Protein AF-A0A962JMN7-F1 (afdb_monomer_lite)

Structure (mmCIF, N/CA/C/O backbone):
data_AF-A0A962JMN7-F1
#
_entry.id   AF-A0A962JMN7-F1
#
loop_
_atom_site.group_PDB
_atom_site.id
_atom_site.type_symbol
_atom_site.label_atom_id
_atom_site.label_alt_id
_atom_site.label_comp_id
_atom_site.label_asym_id
_atom_site.label_entity_id
_atom_site.label_seq_id
_atom_site.pdbx_PDB_ins_code
_atom_site.Cartn_x
_atom_site.Cartn_y
_atom_site.Cartn_z
_atom_site.occupancy
_atom_site.B_iso_or_equiv
_atom_site.auth_seq_id
_atom_site.auth_comp_id
_atom_site.auth_asym_id
_atom_site.auth_atom_id
_atom_site.pdbx_PDB_model_num
ATOM 1 N N . GLY A 1 1 ? -12.926 15.988 12.753 1.00 40.34 1 GLY A N 1
ATOM 2 C CA . GLY A 1 1 ? -12.924 15.622 14.185 1.00 40.34 1 GLY A CA 1
ATOM 3 C C . GLY A 1 1 ? -13.775 14.384 14.405 1.00 40.34 1 GLY A C 1
ATOM 4 O O . GLY A 1 1 ? -14.621 14.102 13.567 1.00 40.34 1 GLY A O 1
ATOM 5 N N . ALA A 1 2 ? -13.539 13.643 15.489 1.00 60.97 2 ALA A N 1
ATOM 6 C CA . ALA A 1 2 ? -14.451 12.608 15.986 1.00 60.97 2 ALA A CA 1
ATOM 7 C C . ALA A 1 2 ? -15.182 13.174 17.213 1.00 60.97 2 ALA A C 1
ATOM 9 O O . ALA A 1 2 ? -14.532 13.765 18.074 1.00 60.97 2 ALA A O 1
ATOM 10 N N . VAL A 1 3 ? -16.507 13.033 17.269 1.00 61.12 3 VAL A N 1
ATOM 11 C CA . VAL A 1 3 ? -17.354 13.565 18.348 1.00 61.12 3 VAL A CA 1
ATOM 12 C C . VAL A 1 3 ? -17.889 12.393 19.159 1.00 61.12 3 VAL A C 1
ATOM 14 O O . VAL A 1 3 ? -18.363 11.415 18.585 1.00 61.12 3 VAL A O 1
ATOM 17 N N . LYS A 1 4 ? -17.801 12.477 20.489 1.00 66.62 4 LYS A N 1
ATOM 18 C CA . LYS A 1 4 ? -18.489 11.537 21.375 1.00 66.62 4 LYS A CA 1
ATOM 19 C C . LYS A 1 4 ? -19.945 11.977 21.482 1.00 66.62 4 LYS A C 1
ATOM 21 O O . LYS A 1 4 ? -20.206 13.086 21.937 1.00 66.62 4 LYS A O 1
ATOM 26 N N . VAL A 1 5 ? -20.869 11.115 21.079 1.00 65.38 5 VAL A N 1
ATOM 27 C CA . VAL A 1 5 ? -22.305 11.367 21.217 1.00 65.38 5 VAL A CA 1
ATOM 28 C C . VAL A 1 5 ? -22.778 10.736 22.523 1.00 65.38 5 VAL A C 1
ATOM 30 O O . VAL A 1 5 ? -22.617 9.536 22.723 1.00 65.38 5 VAL A O 1
ATOM 33 N N . SER A 1 6 ? -23.287 11.553 23.444 1.00 66.44 6 SER A N 1
ATOM 34 C CA . SER A 1 6 ? -23.722 11.117 24.780 1.00 66.44 6 SER A CA 1
ATOM 35 C C . SER A 1 6 ? -25.193 10.704 24.845 1.00 66.44 6 SER A C 1
ATOM 37 O O . SER A 1 6 ? -25.571 9.995 25.773 1.00 66.44 6 SER A O 1
ATOM 39 N N . SER A 1 7 ? -26.015 11.120 23.879 1.00 62.09 7 SER A N 1
ATOM 40 C CA . SER A 1 7 ? -27.429 10.753 23.788 1.00 62.09 7 SER A CA 1
ATOM 41 C C . SER A 1 7 ? -27.927 10.823 22.340 1.00 62.09 7 SER A C 1
ATOM 43 O O . SER A 1 7 ? -27.658 11.782 21.622 1.00 62.09 7 SER A O 1
ATOM 45 N N . LEU A 1 8 ? -28.650 9.784 21.921 1.00 65.75 8 LEU A N 1
ATOM 46 C CA . LEU A 1 8 ? -29.419 9.675 20.678 1.00 65.75 8 LEU A CA 1
ATOM 47 C C . LEU A 1 8 ? -30.685 8.877 21.000 1.00 65.75 8 LEU A C 1
ATOM 49 O O . LEU A 1 8 ? -30.630 7.946 21.805 1.00 65.75 8 LEU A O 1
ATOM 53 N N . GLU A 1 9 ? -31.801 9.206 20.347 1.00 67.38 9 GLU A N 1
ATOM 54 C CA . GLU A 1 9 ? -33.058 8.446 20.468 1.00 67.38 9 GLU A CA 1
ATOM 55 C C . GLU A 1 9 ? -32.869 6.979 20.055 1.00 67.38 9 GLU A C 1
ATOM 57 O O . GLU A 1 9 ? -33.427 6.070 20.666 1.00 67.38 9 GLU A O 1
ATOM 62 N N . ASN A 1 10 ? -31.996 6.729 19.073 1.00 68.25 10 ASN A N 1
ATOM 63 C CA . ASN A 1 10 ? -31.587 5.386 18.690 1.00 68.25 10 ASN A CA 1
ATOM 64 C C . ASN A 1 10 ? -30.288 4.981 19.406 1.00 68.25 10 ASN A C 1
ATOM 66 O O . ASN A 1 10 ? -29.182 5.275 18.945 1.00 68.25 10 ASN A O 1
ATOM 70 N N . GLN A 1 11 ? -30.424 4.258 20.522 1.00 65.38 11 GLN A N 1
ATOM 71 C CA . GLN A 1 11 ? -29.289 3.778 21.319 1.00 65.38 11 GLN A CA 1
ATOM 72 C C . GLN A 1 11 ? -28.325 2.862 20.545 1.00 65.38 11 GLN A C 1
ATOM 74 O O . GLN A 1 11 ? -27.159 2.756 20.929 1.00 65.38 11 GLN A O 1
ATOM 79 N N . ALA A 1 12 ? -28.764 2.229 19.450 1.00 62.25 12 ALA A N 1
ATOM 80 C CA . ALA A 1 12 ? -27.892 1.399 18.619 1.00 62.25 12 ALA A CA 1
ATOM 81 C C . ALA A 1 12 ? -26.797 2.223 17.917 1.00 62.25 12 ALA A C 1
ATOM 83 O O . ALA A 1 12 ? -25.701 1.718 17.708 1.00 62.25 12 ALA A O 1
ATOM 84 N N . LEU A 1 13 ? -27.047 3.507 17.632 1.00 64.69 13 LEU A N 1
ATOM 85 C CA . LEU A 1 13 ? -26.068 4.413 17.011 1.00 64.69 13 LEU A CA 1
ATOM 86 C C . LEU A 1 13 ? -25.010 4.942 17.995 1.00 64.69 13 LEU A C 1
ATOM 88 O O . LEU A 1 13 ? -24.048 5.584 17.580 1.00 64.69 13 LEU A O 1
ATOM 92 N N . ILE A 1 14 ? -25.188 4.6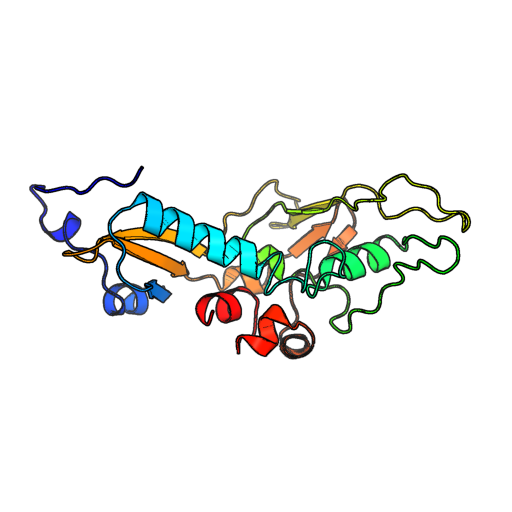92 19.296 1.00 69.50 14 ILE A N 1
ATOM 93 C CA . ILE A 1 14 ? -24.261 5.113 20.359 1.00 69.50 14 ILE A CA 1
ATOM 94 C C . ILE A 1 14 ? -23.277 3.985 20.700 1.00 69.50 14 ILE A C 1
ATOM 96 O O . ILE A 1 14 ? -22.215 4.231 21.277 1.00 69.50 14 ILE A O 1
ATOM 100 N N . ARG A 1 15 ? -23.612 2.735 20.353 1.00 78.50 15 ARG A N 1
ATOM 101 C CA . ARG A 1 15 ? -22.764 1.580 20.645 1.00 78.50 15 ARG A CA 1
ATOM 102 C C . ARG A 1 15 ? -21.667 1.459 19.589 1.00 78.50 15 ARG A C 1
ATOM 104 O O . ARG A 1 15 ? -21.964 1.502 18.395 1.00 78.50 15 ARG A O 1
ATOM 111 N N . PRO A 1 16 ? -20.400 1.330 20.002 1.00 85.50 16 PRO A N 1
ATOM 112 C CA . PRO A 1 16 ? -19.320 1.160 19.051 1.00 85.50 16 PRO A CA 1
ATOM 113 C C . PRO A 1 16 ? -19.389 -0.228 18.403 1.00 85.50 16 PRO A C 1
ATOM 115 O O . PRO A 1 16 ? -19.731 -1.207 19.064 1.00 85.50 16 PRO A O 1
ATOM 118 N N . ILE A 1 17 ? -19.052 -0.293 17.112 1.00 88.06 17 ILE A N 1
ATOM 119 C CA . ILE A 1 17 ? -19.046 -1.540 16.335 1.00 88.06 17 ILE A CA 1
ATOM 120 C C . ILE A 1 17 ? -18.006 -2.494 16.917 1.00 88.06 17 ILE A C 1
ATOM 122 O O . ILE A 1 17 ? -16.816 -2.179 16.955 1.00 88.06 17 ILE A O 1
ATOM 126 N N . THR A 1 18 ? -18.450 -3.674 17.325 1.00 91.00 18 THR A N 1
ATOM 127 C CA . THR A 1 18 ? -17.582 -4.735 17.835 1.00 91.00 18 THR A CA 1
ATOM 128 C C . THR A 1 18 ? -16.810 -5.430 16.712 1.00 91.00 18 THR A C 1
ATOM 130 O O . THR A 1 18 ? -17.183 -5.392 15.537 1.00 91.00 18 THR A O 1
ATOM 133 N N . ILE A 1 19 ? -15.722 -6.114 17.079 1.00 92.12 19 ILE A N 1
ATOM 134 C CA . ILE A 1 19 ? -14.941 -6.932 16.139 1.00 92.12 19 ILE A CA 1
ATOM 135 C C . ILE A 1 19 ? -15.822 -8.031 15.524 1.00 92.12 19 ILE A C 1
ATOM 137 O O . ILE A 1 19 ? -15.766 -8.250 14.317 1.00 92.12 19 ILE A O 1
ATOM 141 N N . ASP A 1 20 ? -16.691 -8.660 16.318 1.00 94.38 20 ASP A N 1
ATOM 142 C CA . ASP A 1 20 ? -17.592 -9.714 15.840 1.00 94.38 20 ASP A CA 1
ATOM 143 C C . ASP A 1 20 ? -18.640 -9.187 14.856 1.00 94.38 20 ASP A C 1
ATOM 145 O O . ASP A 1 20 ? -18.928 -9.840 13.855 1.00 94.38 20 ASP A O 1
ATOM 149 N N . GLU A 1 21 ? -19.203 -8.000 15.099 1.00 93.94 21 GLU A N 1
ATOM 150 C CA . GLU A 1 21 ? -20.124 -7.353 14.155 1.00 93.94 21 GLU A CA 1
ATOM 151 C C . GLU A 1 21 ? -19.434 -7.012 12.833 1.00 93.94 21 GLU A C 1
ATOM 153 O O . GLU A 1 21 ? -20.004 -7.267 11.773 1.00 93.94 21 GLU A O 1
ATOM 158 N N . ALA A 1 22 ? -18.202 -6.495 12.881 1.00 94.94 22 ALA A N 1
ATOM 159 C CA . ALA A 1 22 ? -17.413 -6.239 11.678 1.00 94.94 22 ALA A CA 1
ATOM 160 C C . ALA A 1 22 ? -17.146 -7.541 10.900 1.00 94.94 22 ALA A C 1
ATOM 162 O O . ALA A 1 22 ? -17.410 -7.602 9.697 1.00 94.94 22 ALA A O 1
ATOM 163 N N . ASN A 1 23 ? -16.714 -8.598 11.593 1.00 95.88 23 ASN A N 1
ATOM 164 C CA . ASN A 1 23 ? -16.428 -9.897 10.986 1.00 95.88 23 ASN A CA 1
ATOM 165 C C . ASN A 1 23 ? -17.675 -10.522 10.338 1.00 95.88 23 ASN A C 1
ATOM 167 O O . ASN A 1 23 ? -17.582 -11.075 9.243 1.00 95.88 23 ASN A O 1
ATOM 171 N N . LYS A 1 24 ? -18.858 -10.388 10.959 1.00 96.44 24 LYS A N 1
ATOM 172 C CA . LYS A 1 24 ? -20.133 -10.898 10.415 1.00 96.44 24 LYS A CA 1
ATOM 173 C C . LYS A 1 24 ? -20.491 -10.314 9.047 1.00 96.44 24 LYS A C 1
ATOM 175 O O . LYS A 1 24 ? -21.166 -10.984 8.272 1.00 96.44 24 LYS A O 1
ATOM 180 N N . VAL A 1 25 ? -20.045 -9.095 8.744 1.00 95.75 25 VAL A N 1
ATOM 181 C CA . VAL A 1 25 ? -20.273 -8.437 7.444 1.00 95.75 25 VAL A CA 1
ATOM 182 C C . VAL A 1 25 ? -19.054 -8.512 6.515 1.00 95.75 25 VAL A C 1
ATOM 184 O O . VAL A 1 25 ? -19.010 -7.832 5.492 1.00 95.75 25 VAL A O 1
ATOM 187 N N . GLY A 1 26 ? -18.058 -9.336 6.858 1.00 95.62 26 GLY A N 1
ATOM 188 C CA . GLY A 1 26 ? -16.841 -9.531 6.068 1.00 95.62 26 GLY A CA 1
ATOM 189 C C . GLY A 1 26 ? -15.815 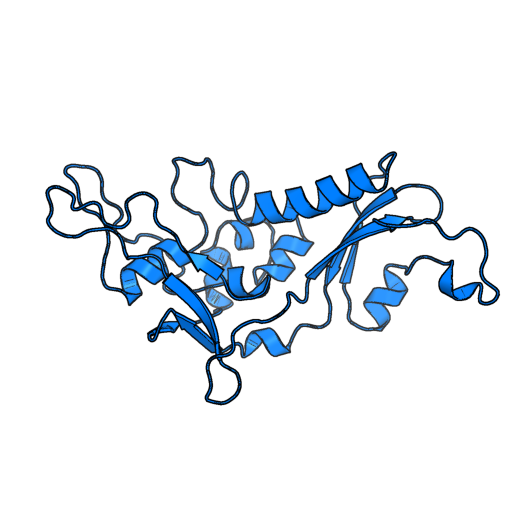-8.401 6.185 1.00 95.62 26 GLY A C 1
ATOM 190 O O . GLY A 1 26 ? -14.864 -8.363 5.405 1.00 95.62 26 GLY A O 1
ATOM 191 N N . CYS A 1 27 ? -15.993 -7.476 7.129 1.00 97.25 27 CYS A N 1
ATOM 192 C CA . CYS A 1 27 ? -14.979 -6.486 7.474 1.00 97.25 27 CYS A CA 1
ATOM 193 C C . CYS A 1 27 ? -13.999 -7.065 8.502 1.00 97.25 27 CYS A C 1
ATOM 195 O O . CYS A 1 27 ? -14.354 -7.939 9.284 1.00 97.25 27 CYS A O 1
ATOM 197 N N . GLN A 1 28 ? -12.795 -6.503 8.580 1.00 97.56 28 GLN A N 1
ATOM 198 C CA . GLN A 1 28 ? -11.843 -6.800 9.652 1.00 97.56 28 GLN A CA 1
ATOM 199 C C . GLN A 1 28 ? -11.568 -5.525 10.449 1.00 97.56 28 GLN A C 1
ATOM 201 O O . GLN A 1 28 ? -11.060 -4.545 9.902 1.00 97.56 28 GLN A O 1
ATOM 206 N N . LEU A 1 29 ? -11.898 -5.531 11.742 1.00 96.88 29 LEU A N 1
ATOM 207 C CA . LEU A 1 29 ? -11.627 -4.422 12.658 1.00 96.88 29 LEU A CA 1
ATOM 208 C C . LEU A 1 29 ? -10.464 -4.775 13.586 1.00 96.88 29 LEU A C 1
ATOM 210 O O . LEU A 1 29 ? -10.517 -5.765 14.311 1.00 96.88 29 LEU A O 1
ATOM 214 N N . ILE A 1 30 ? -9.443 -3.922 13.613 1.00 96.12 30 ILE A N 1
ATOM 215 C CA . ILE A 1 30 ? -8.332 -4.007 14.561 1.00 96.12 30 ILE A CA 1
ATOM 216 C C . ILE A 1 30 ? -8.257 -2.710 15.348 1.00 96.12 30 ILE A C 1
ATOM 218 O O . ILE A 1 30 ? -8.384 -1.618 14.793 1.00 96.12 30 ILE A O 1
ATOM 222 N N . THR A 1 31 ? -8.020 -2.834 16.653 1.00 95.38 31 THR A N 1
ATOM 223 C CA . THR A 1 31 ? -7.809 -1.698 17.551 1.00 95.38 31 THR A CA 1
ATOM 224 C C . THR A 1 31 ? -6.484 -1.846 18.288 1.00 95.38 31 THR A C 1
ATOM 226 O O . THR A 1 31 ? -6.001 -2.955 18.516 1.00 95.38 31 THR A O 1
ATOM 229 N N . ARG A 1 32 ? -5.867 -0.718 18.639 1.00 94.44 32 ARG A N 1
ATOM 230 C CA . ARG A 1 32 ? -4.628 -0.684 19.423 1.00 94.44 32 ARG A CA 1
ATOM 231 C C . ARG A 1 32 ? -4.911 -0.428 20.903 1.00 94.44 32 ARG A C 1
ATOM 233 O O . ARG A 1 32 ? -6.046 -0.512 21.387 1.00 94.44 32 ARG A O 1
ATOM 240 N N . GLN A 1 33 ? -3.829 -0.166 21.626 1.00 92.81 33 GLN A N 1
ATOM 241 C CA . GLN A 1 33 ? -3.869 0.190 23.031 1.00 92.81 33 GLN A CA 1
ATOM 242 C C . GLN A 1 33 ? -4.681 1.468 23.250 1.00 92.81 33 GLN A C 1
ATOM 244 O O . GLN A 1 33 ? -4.872 2.286 22.347 1.00 92.81 33 GLN A O 1
ATOM 249 N N . GLN A 1 34 ? -5.204 1.592 24.464 1.00 94.19 34 GLN A N 1
ATOM 250 C CA . GLN A 1 34 ? -5.995 2.744 24.864 1.00 94.19 34 GLN A CA 1
ATOM 251 C C . GLN A 1 34 ? -5.113 3.991 24.945 1.00 94.19 34 GLN A C 1
ATOM 253 O O . GLN A 1 34 ? -3.996 3.948 25.455 1.00 94.19 34 GLN A O 1
ATOM 258 N N . VAL A 1 35 ? -5.652 5.113 24.483 1.00 93.75 35 VAL A N 1
ATOM 259 C CA . VAL A 1 35 ? -5.036 6.437 24.549 1.00 93.75 35 VAL A CA 1
ATOM 260 C C . VAL A 1 35 ? -6.025 7.452 25.115 1.00 93.75 35 VAL A C 1
ATOM 262 O O . VAL A 1 35 ? -7.237 7.222 25.188 1.00 93.75 35 VAL A O 1
ATOM 265 N N . ASN A 1 36 ? -5.501 8.600 25.539 1.00 90.56 36 ASN A N 1
ATOM 266 C CA . ASN A 1 36 ? -6.269 9.567 26.319 1.00 90.56 36 ASN A CA 1
ATOM 267 C C . ASN A 1 36 ? -7.142 10.491 25.463 1.00 90.56 36 ASN A C 1
ATOM 269 O O . ASN A 1 36 ? -8.056 11.119 25.993 1.00 90.56 36 ASN A O 1
ATOM 273 N N . SER A 1 37 ? -6.904 10.577 24.151 1.00 93.88 37 SER A N 1
ATOM 274 C CA . SER A 1 37 ? -7.684 11.446 23.267 1.00 93.88 37 SER A CA 1
ATOM 275 C C . SER A 1 37 ? -7.910 10.854 21.878 1.00 93.88 37 SER A C 1
ATOM 277 O O . SER A 1 37 ? -7.116 10.059 21.368 1.00 93.88 37 SER A O 1
ATOM 279 N N . SER A 1 38 ? -8.985 11.302 21.225 1.00 94.12 38 SER A N 1
ATOM 280 C CA . SER A 1 38 ? -9.279 10.955 19.832 1.00 94.12 38 SER A CA 1
ATOM 281 C C . SER A 1 38 ? -8.182 11.432 18.878 1.00 94.12 38 SER A C 1
ATOM 283 O O . SER A 1 38 ? -7.889 10.757 17.897 1.00 94.12 38 SER A O 1
ATOM 285 N N . TYR A 1 39 ? -7.537 12.562 19.177 1.00 95.38 39 TYR A N 1
ATOM 286 C CA . TYR A 1 39 ? -6.424 13.081 18.385 1.00 95.38 39 TYR A CA 1
ATOM 287 C C . TYR A 1 39 ? -5.191 12.172 18.459 1.00 95.38 39 TYR A C 1
ATOM 289 O O . TYR A 1 39 ? -4.599 11.874 17.422 1.00 95.38 39 TYR A O 1
ATOM 297 N N . GLN A 1 40 ? -4.840 11.674 19.652 1.00 95.69 40 GLN A N 1
ATOM 298 C CA . GLN A 1 40 ? -3.754 10.699 19.817 1.00 95.69 40 GLN A CA 1
ATOM 299 C C . GLN A 1 40 ? -4.058 9.411 19.048 1.00 95.69 40 GLN A C 1
ATOM 301 O O . GLN A 1 40 ? -3.219 8.951 18.279 1.00 95.69 40 GLN A O 1
ATOM 306 N N . ALA A 1 41 ? -5.284 8.893 19.170 1.00 96.50 41 ALA A N 1
ATOM 307 C CA . ALA A 1 41 ? -5.726 7.710 18.433 1.00 96.50 41 ALA A CA 1
ATOM 308 C C . ALA A 1 41 ? -5.667 7.916 16.911 1.00 96.50 41 ALA A C 1
ATOM 310 O O . ALA A 1 41 ? -5.228 7.032 16.176 1.00 96.50 41 ALA A O 1
ATOM 311 N N . PHE A 1 42 ? -6.079 9.093 16.428 1.00 96.50 42 PHE A N 1
ATOM 312 C CA . PHE A 1 42 ? -6.007 9.416 15.005 1.00 96.50 42 PHE A CA 1
ATOM 313 C C . PHE A 1 42 ? -4.559 9.451 14.527 1.00 96.50 42 PHE A C 1
ATOM 315 O O . PHE A 1 42 ? -4.208 8.794 13.549 1.00 96.50 42 PHE A O 1
ATOM 322 N N . THR A 1 43 ? -3.720 10.184 15.255 1.00 96.69 43 THR A N 1
ATOM 323 C CA . THR A 1 43 ? -2.300 10.357 14.950 1.00 96.69 43 THR A CA 1
ATOM 324 C C . THR A 1 43 ? -1.595 9.010 14.904 1.00 96.69 43 THR A C 1
ATOM 326 O O . THR A 1 43 ? -0.890 8.722 13.943 1.00 96.69 43 THR A O 1
ATOM 329 N N . GLU A 1 44 ? -1.840 8.141 15.884 1.00 96.69 44 GLU A N 1
ATOM 330 C CA . GLU A 1 44 ? -1.289 6.789 15.892 1.00 96.69 44 GLU A CA 1
ATOM 331 C C . GLU A 1 44 ? -1.759 5.973 14.677 1.00 96.69 44 GLU A C 1
ATOM 333 O O . GLU A 1 44 ? -0.926 5.361 14.007 1.00 96.69 44 GLU A O 1
ATOM 338 N N . SER A 1 45 ? -3.056 6.005 14.338 1.00 96.25 45 SER A N 1
ATOM 339 C CA . SER A 1 45 ? -3.584 5.263 13.181 1.00 96.25 45 SER A CA 1
ATOM 340 C C . SER A 1 45 ? -2.927 5.695 11.861 1.00 96.25 45 SER A C 1
ATOM 342 O O . SER A 1 45 ? -2.479 4.852 11.083 1.00 96.25 45 SER A O 1
ATOM 344 N N . VAL A 1 46 ? -2.783 7.006 11.639 1.00 96.12 46 VAL A N 1
ATOM 345 C CA . VAL A 1 46 ? -2.157 7.569 10.434 1.00 96.12 46 VAL A CA 1
ATOM 346 C C . VAL A 1 46 ? -0.657 7.281 10.411 1.00 96.12 46 VAL A C 1
ATOM 348 O O . VAL A 1 46 ? -0.133 6.849 9.382 1.00 96.12 46 VAL A O 1
ATOM 351 N N . ASN A 1 47 ? 0.032 7.452 11.543 1.00 96.50 47 ASN A N 1
ATOM 352 C CA . ASN A 1 47 ? 1.467 7.193 11.656 1.00 96.50 47 ASN A CA 1
ATOM 353 C C . ASN A 1 47 ? 1.803 5.727 11.378 1.00 96.50 47 ASN A C 1
ATOM 355 O O . ASN A 1 47 ? 2.834 5.446 10.772 1.00 96.50 47 ASN A O 1
ATOM 359 N N . ARG A 1 48 ? 0.937 4.782 11.759 1.00 96.44 48 ARG A N 1
ATOM 360 C CA . ARG A 1 48 ? 1.127 3.364 11.427 1.00 96.44 48 ARG A CA 1
ATOM 361 C C . ARG A 1 48 ? 1.140 3.128 9.923 1.00 96.44 48 ARG A C 1
ATOM 363 O O . ARG A 1 48 ? 2.088 2.531 9.417 1.00 96.44 48 ARG A O 1
ATOM 370 N N . LEU A 1 49 ? 0.149 3.642 9.194 1.00 97.31 49 LEU A N 1
ATOM 371 C CA . LEU A 1 49 ? 0.121 3.507 7.734 1.00 97.31 49 LEU A CA 1
ATOM 372 C C . LEU A 1 49 ? 1.277 4.260 7.068 1.00 97.31 49 LEU A C 1
ATOM 374 O O . LEU A 1 49 ? 1.852 3.772 6.094 1.00 97.31 49 LEU A O 1
ATOM 378 N N . GLN A 1 50 ? 1.656 5.422 7.606 1.00 96.00 50 GLN A N 1
ATOM 379 C CA . GLN A 1 50 ? 2.824 6.160 7.138 1.00 96.00 50 GLN A CA 1
ATOM 380 C C . GLN A 1 50 ? 4.096 5.317 7.278 1.00 96.00 50 GLN A C 1
ATOM 382 O O . GLN A 1 50 ? 4.798 5.144 6.286 1.00 96.00 50 GLN A O 1
ATOM 387 N N . LYS A 1 51 ? 4.368 4.751 8.460 1.00 96.19 51 LYS A N 1
ATOM 388 C CA . LYS A 1 51 ? 5.538 3.894 8.713 1.00 96.19 51 LYS A CA 1
ATOM 389 C C . LYS A 1 51 ? 5.551 2.657 7.822 1.00 96.19 51 LYS A C 1
ATOM 391 O O . LYS A 1 51 ? 6.560 2.335 7.196 1.00 96.19 51 LYS A O 1
ATOM 396 N N . PHE A 1 52 ? 4.393 2.013 7.687 1.00 97.62 52 PHE A N 1
ATOM 397 C CA . PHE A 1 52 ? 4.216 0.857 6.814 1.00 97.62 52 PHE A CA 1
ATOM 398 C C . PHE A 1 52 ? 4.603 1.163 5.355 1.00 97.62 52 PHE A C 1
ATOM 400 O O . PHE A 1 52 ? 5.339 0.415 4.711 1.00 97.62 52 PHE A O 1
ATOM 407 N N . ARG A 1 53 ? 4.164 2.315 4.832 1.00 95.44 53 ARG A N 1
ATOM 408 C CA . ARG A 1 53 ? 4.429 2.735 3.444 1.00 95.44 53 ARG A CA 1
ATOM 409 C C . ARG A 1 53 ? 5.787 3.413 3.244 1.00 95.44 53 ARG A C 1
ATOM 411 O O . ARG A 1 53 ? 6.260 3.451 2.111 1.00 95.44 53 ARG A O 1
ATOM 418 N N . GLN A 1 54 ? 6.372 3.985 4.293 1.00 91.94 54 GLN A N 1
ATOM 419 C CA . GLN A 1 54 ? 7.556 4.849 4.242 1.00 91.94 54 GLN A CA 1
ATOM 420 C C . GLN A 1 54 ? 8.640 4.337 5.196 1.00 91.94 54 GLN A C 1
ATOM 422 O O . GLN A 1 54 ? 9.085 3.215 5.022 1.00 91.94 54 GLN A O 1
ATOM 427 N N . VAL A 1 55 ? 9.137 5.149 6.131 1.00 93.25 55 VAL A N 1
ATOM 428 C CA . VAL A 1 55 ? 10.278 4.815 7.006 1.00 93.25 55 VAL A CA 1
ATOM 429 C C . VAL A 1 55 ? 9.868 3.849 8.118 1.00 93.25 55 VAL A C 1
ATOM 431 O O . VAL A 1 55 ? 8.705 3.800 8.490 1.00 93.25 55 VAL A O 1
ATOM 434 N N . ASP A 1 56 ? 10.832 3.086 8.625 1.00 91.88 56 ASP A N 1
ATOM 435 C CA . ASP A 1 56 ? 10.724 1.962 9.565 1.00 91.88 56 ASP A CA 1
ATOM 436 C C . ASP A 1 56 ? 10.417 0.646 8.844 1.00 91.88 56 ASP A C 1
ATOM 438 O O . ASP A 1 56 ? 11.250 -0.266 8.831 1.00 91.88 56 ASP A O 1
ATOM 442 N N . ILE A 1 57 ? 9.256 0.552 8.189 1.00 95.50 57 ILE A N 1
ATOM 443 C CA . ILE A 1 57 ? 8.802 -0.693 7.549 1.00 95.50 57 ILE A CA 1
ATOM 444 C C . ILE A 1 57 ? 9.002 -0.656 6.040 1.00 95.50 57 ILE A C 1
ATOM 446 O O . ILE A 1 57 ? 9.653 -1.547 5.497 1.00 95.50 57 ILE A O 1
ATOM 450 N N . GLY A 1 58 ? 8.510 0.379 5.358 1.00 93.94 58 GLY A N 1
ATOM 451 C CA . GLY A 1 58 ? 8.636 0.518 3.902 1.00 93.94 58 GLY A CA 1
ATOM 452 C C . GLY A 1 58 ? 10.055 0.838 3.419 1.00 93.94 58 GLY A C 1
ATOM 453 O O . GLY A 1 58 ? 10.369 0.625 2.250 1.00 93.94 58 GLY A O 1
ATOM 454 N N . ARG A 1 59 ? 10.931 1.329 4.302 1.00 93.88 59 ARG A N 1
ATOM 455 C CA . ARG A 1 59 ? 12.359 1.583 4.072 1.00 93.88 59 ARG A CA 1
ATOM 456 C C . ARG A 1 59 ? 13.098 1.741 5.409 1.00 93.88 59 ARG A C 1
ATOM 458 O O . ARG A 1 59 ? 12.515 2.284 6.343 1.00 93.88 59 ARG A O 1
ATOM 465 N N . PRO A 1 60 ? 14.384 1.357 5.503 1.00 91.62 60 PRO A N 1
ATOM 466 C CA . PRO A 1 60 ? 15.163 1.516 6.737 1.00 91.62 60 PRO A CA 1
ATOM 467 C C . PRO A 1 60 ? 15.316 2.974 7.197 1.00 91.62 60 PRO A C 1
ATOM 469 O O . PRO A 1 60 ? 15.193 3.273 8.374 1.00 91.62 60 PRO A O 1
ATOM 472 N N . ASN A 1 61 ? 15.592 3.891 6.267 1.00 91.75 61 ASN A N 1
ATOM 473 C CA . ASN A 1 61 ? 15.714 5.330 6.513 1.00 91.75 61 ASN A CA 1
ATOM 474 C C . ASN A 1 61 ? 15.478 6.111 5.206 1.00 91.75 61 ASN A C 1
ATOM 476 O O . ASN A 1 61 ? 15.371 5.520 4.127 1.00 91.75 61 ASN A O 1
ATOM 480 N N . HIS A 1 62 ? 15.412 7.443 5.286 1.00 85.56 62 HIS A N 1
ATOM 481 C CA . HIS A 1 62 ? 15.142 8.318 4.135 1.00 85.56 62 HIS A CA 1
ATOM 482 C C . HIS A 1 62 ? 16.199 8.253 3.020 1.00 85.56 62 HIS A C 1
ATOM 484 O O . HIS A 1 62 ? 15.873 8.538 1.864 1.00 85.56 62 HIS A O 1
ATOM 490 N N . SER A 1 63 ? 17.427 7.850 3.344 1.00 85.19 63 SER A N 1
ATOM 491 C CA . SER A 1 63 ? 18.540 7.728 2.393 1.00 85.19 63 SER A CA 1
ATOM 492 C C . SER A 1 63 ? 18.643 6.333 1.769 1.00 85.19 63 SER A C 1
ATOM 494 O O . SER A 1 63 ? 19.330 6.151 0.771 1.00 85.19 63 SER A O 1
ATOM 496 N N . SER A 1 64 ? 17.947 5.343 2.330 1.00 88.62 64 SER A N 1
ATOM 497 C CA . SER A 1 64 ? 17.988 3.952 1.876 1.00 88.62 64 SER A CA 1
ATOM 498 C C . SER A 1 64 ? 16.987 3.682 0.762 1.00 88.62 64 SER A C 1
ATOM 500 O O . SER A 1 64 ? 15.942 4.332 0.675 1.00 88.62 64 SER A O 1
ATOM 502 N N . ARG A 1 65 ? 17.255 2.663 -0.062 1.00 90.31 65 ARG A N 1
ATOM 503 C CA . ARG A 1 65 ? 16.292 2.181 -1.061 1.00 90.31 65 ARG A CA 1
ATOM 504 C C . ARG A 1 65 ? 14.970 1.766 -0.401 1.00 90.31 65 ARG A C 1
ATOM 506 O O . ARG A 1 65 ? 14.934 1.327 0.749 1.00 90.31 65 ARG A O 1
ATOM 513 N N . SER A 1 66 ? 13.882 1.938 -1.148 1.00 94.88 66 SER A N 1
ATOM 514 C CA . SER A 1 66 ? 12.569 1.422 -0.761 1.00 94.88 66 SER A CA 1
ATOM 515 C C . SER A 1 66 ? 12.623 -0.101 -0.655 1.00 94.88 66 SER A C 1
ATOM 517 O O . SER A 1 66 ? 13.240 -0.753 -1.495 1.00 94.88 66 SER A O 1
ATOM 519 N N . ARG A 1 67 ? 11.952 -0.660 0.352 1.00 97.25 67 ARG A N 1
ATOM 520 C CA . ARG A 1 67 ? 11.640 -2.094 0.435 1.00 97.25 67 ARG A CA 1
ATOM 521 C C . ARG A 1 67 ? 10.369 -2.448 -0.340 1.00 97.25 67 ARG A C 1
ATOM 523 O O . ARG A 1 67 ? 9.970 -3.603 -0.368 1.00 97.25 67 ARG A O 1
ATOM 530 N N . TRP A 1 68 ? 9.703 -1.457 -0.922 1.00 97.88 68 TRP A N 1
ATOM 531 C CA . TRP A 1 68 ? 8.626 -1.683 -1.870 1.00 97.88 68 TRP A CA 1
ATOM 532 C C . TRP A 1 68 ? 9.161 -1.745 -3.308 1.00 97.88 68 TRP A C 1
ATOM 534 O O . TRP A 1 68 ? 10.079 -0.980 -3.626 1.00 97.88 68 TRP A O 1
ATOM 544 N N . PRO A 1 69 ? 8.573 -2.578 -4.187 1.00 98.06 69 PRO A N 1
ATOM 545 C CA . PRO A 1 69 ? 9.068 -2.774 -5.547 1.00 98.06 69 PRO A CA 1
ATOM 546 C C . PRO A 1 69 ? 8.835 -1.588 -6.483 1.00 98.06 69 PRO A C 1
ATOM 548 O O . PRO A 1 69 ? 9.528 -1.503 -7.494 1.00 98.06 69 PRO A O 1
ATOM 551 N N . GLU A 1 70 ? 7.906 -0.667 -6.190 1.00 98.00 70 GLU A N 1
ATOM 552 C CA . GLU A 1 70 ? 7.440 0.300 -7.198 1.00 98.00 70 GLU A CA 1
ATOM 553 C C . GLU A 1 70 ? 8.538 1.203 -7.766 1.00 98.00 70 GLU A C 1
ATOM 555 O O . GLU A 1 70 ? 8.543 1.390 -8.977 1.00 98.00 70 GLU A O 1
ATOM 560 N N . PRO A 1 71 ? 9.496 1.746 -6.984 1.00 96.06 71 PRO A N 1
ATOM 561 C CA . PRO A 1 71 ? 10.566 2.558 -7.563 1.00 96.06 71 PRO A CA 1
ATOM 562 C C . PRO A 1 71 ? 11.374 1.800 -8.621 1.00 96.06 71 PRO A C 1
ATOM 564 O O . PRO A 1 71 ? 11.679 2.346 -9.676 1.00 96.06 71 PRO A O 1
ATOM 567 N N . ASP A 1 72 ? 11.677 0.526 -8.370 1.00 97.25 72 ASP A N 1
ATOM 568 C CA . ASP A 1 72 ? 12.401 -0.320 -9.316 1.00 97.25 72 ASP A CA 1
ATOM 569 C C . ASP A 1 72 ? 11.497 -0.787 -10.466 1.00 97.25 72 ASP A C 1
ATOM 571 O O . ASP A 1 72 ? 11.958 -0.858 -11.603 1.00 97.25 72 ASP A O 1
ATOM 575 N N . ALA A 1 73 ? 10.209 -1.031 -10.208 1.00 98.19 73 ALA A N 1
ATOM 576 C CA . ALA A 1 73 ? 9.215 -1.316 -11.239 1.00 98.19 73 ALA A CA 1
ATOM 577 C C . ALA A 1 73 ? 9.100 -0.162 -12.246 1.00 98.19 73 ALA A C 1
ATOM 579 O O . ALA A 1 73 ? 9.175 -0.392 -13.449 1.00 98.19 73 ALA A O 1
ATOM 580 N N . ILE A 1 74 ? 8.987 1.078 -11.761 1.00 97.38 74 ILE A N 1
ATOM 581 C CA . ILE A 1 74 ? 8.896 2.284 -12.596 1.00 97.38 74 ILE A CA 1
ATOM 582 C C . ILE A 1 74 ? 10.159 2.438 -13.439 1.00 97.38 74 ILE A C 1
ATOM 584 O O . ILE A 1 74 ? 10.060 2.653 -14.641 1.00 97.38 74 ILE A O 1
ATOM 588 N N . ARG A 1 75 ? 11.343 2.265 -12.843 1.00 96.06 75 ARG A N 1
ATOM 589 C CA . ARG A 1 75 ? 12.615 2.323 -13.578 1.00 96.06 75 ARG A CA 1
ATOM 590 C C . ARG A 1 75 ? 12.710 1.279 -14.686 1.00 96.06 75 ARG A C 1
ATOM 592 O O . ARG A 1 75 ? 13.226 1.584 -15.754 1.00 96.06 75 ARG A O 1
ATOM 599 N N . ARG A 1 76 ? 12.217 0.054 -14.456 1.00 96.75 76 ARG A N 1
ATOM 600 C CA . ARG A 1 76 ? 12.176 -0.988 -15.498 1.00 96.75 76 ARG A CA 1
ATOM 601 C C . ARG A 1 76 ? 11.157 -0.664 -16.587 1.00 96.75 76 ARG A C 1
ATOM 603 O O . ARG A 1 76 ? 11.493 -0.787 -17.755 1.00 96.75 76 ARG A O 1
ATOM 610 N N . ILE A 1 77 ? 9.950 -0.232 -16.216 1.00 97.25 77 ILE A N 1
ATOM 611 C CA . ILE A 1 77 ? 8.876 0.109 -17.165 1.00 97.25 77 ILE A CA 1
ATOM 612 C C . ILE A 1 77 ? 9.287 1.290 -18.049 1.00 97.25 77 ILE A C 1
ATOM 614 O O . ILE A 1 77 ? 9.178 1.211 -19.265 1.00 97.25 77 ILE A O 1
ATOM 618 N N . LYS A 1 78 ? 9.833 2.352 -17.449 1.00 94.19 78 LYS A N 1
ATOM 619 C CA . LYS A 1 78 ? 10.321 3.535 -18.170 1.00 94.19 78 LYS A CA 1
ATOM 620 C C . LYS A 1 78 ? 11.698 3.328 -18.810 1.00 94.19 78 LYS A C 1
ATOM 622 O O . LYS A 1 78 ? 12.194 4.235 -19.467 1.00 94.19 78 LYS A O 1
ATOM 627 N N . ASN A 1 79 ? 12.325 2.169 -18.591 1.00 92.88 79 ASN A N 1
ATOM 628 C CA . ASN A 1 79 ? 13.699 1.865 -18.988 1.00 92.88 79 ASN A CA 1
ATOM 629 C C . ASN A 1 79 ? 14.679 3.003 -18.638 1.00 92.88 79 ASN A C 1
ATOM 631 O O . ASN A 1 79 ? 15.449 3.469 -19.475 1.00 92.88 79 ASN A O 1
ATOM 635 N N . GLN A 1 80 ? 14.592 3.504 -17.404 1.00 90.56 80 GLN A N 1
ATOM 636 C CA . GLN A 1 80 ? 15.264 4.726 -16.984 1.00 90.56 80 GLN A CA 1
ATOM 637 C C . GLN A 1 80 ? 15.674 4.668 -15.511 1.00 90.56 80 GLN A C 1
ATOM 639 O O . GLN A 1 80 ? 14.849 4.384 -14.648 1.00 90.56 80 GLN A O 1
ATOM 644 N N . TYR A 1 81 ? 16.946 4.940 -15.211 1.00 90.62 81 TYR A N 1
ATOM 645 C CA . TYR A 1 81 ? 17.485 5.054 -13.852 1.00 90.62 81 TYR A CA 1
ATOM 646 C C . TYR A 1 81 ? 18.789 5.860 -13.847 1.00 90.62 81 TYR A C 1
ATOM 648 O O . TYR A 1 81 ? 19.515 5.868 -14.839 1.00 90.62 81 TYR A O 1
ATOM 656 N N . LEU A 1 82 ? 19.114 6.495 -12.717 1.00 87.88 82 LEU A N 1
ATOM 657 C CA . LEU A 1 82 ? 20.336 7.283 -12.571 1.00 87.88 82 LEU A CA 1
ATOM 658 C C . LEU A 1 82 ? 21.591 6.403 -12.524 1.00 87.88 82 LEU A C 1
ATOM 660 O O . LEU A 1 82 ? 21.683 5.445 -11.741 1.00 87.88 82 LEU A O 1
ATOM 664 N N . VAL A 1 83 ? 22.590 6.814 -13.304 1.00 85.62 83 VAL A N 1
ATOM 665 C CA . VAL A 1 83 ? 23.987 6.385 -13.194 1.00 85.62 83 VAL A CA 1
ATOM 666 C C . VAL A 1 83 ? 24.861 7.631 -13.072 1.00 85.62 83 VAL A C 1
ATOM 668 O O . VAL A 1 83 ? 24.946 8.433 -14.002 1.00 85.62 83 VAL A O 1
ATOM 671 N N . ASP A 1 84 ? 25.499 7.797 -11.916 1.00 79.44 84 ASP A N 1
ATOM 672 C CA . ASP A 1 84 ? 26.380 8.927 -11.627 1.00 79.44 84 ASP A CA 1
ATOM 673 C C . ASP A 1 84 ? 27.625 8.459 -10.860 1.00 79.44 84 ASP A C 1
ATOM 675 O O . ASP A 1 84 ? 27.606 8.255 -9.642 1.00 79.44 84 ASP A O 1
ATOM 679 N N . GLY A 1 85 ? 28.707 8.193 -11.598 1.00 79.62 85 GLY A N 1
ATOM 680 C CA . GLY A 1 85 ? 29.917 7.579 -11.051 1.00 79.62 85 GLY A CA 1
ATOM 681 C C . GLY A 1 85 ? 29.617 6.230 -10.383 1.00 79.62 85 GLY A C 1
ATOM 682 O O . GLY A 1 85 ? 29.052 5.330 -11.002 1.00 79.62 85 GLY A O 1
ATOM 683 N N . ALA A 1 86 ? 29.970 6.095 -9.102 1.00 78.56 86 ALA A N 1
ATOM 684 C CA . ALA A 1 86 ? 29.679 4.899 -8.305 1.00 78.56 86 ALA A CA 1
ATOM 685 C C . ALA A 1 86 ? 28.217 4.820 -7.813 1.00 78.56 86 ALA A C 1
ATOM 687 O O . ALA A 1 86 ? 27.768 3.764 -7.359 1.00 78.56 86 ALA A O 1
ATOM 688 N N . LYS A 1 87 ? 27.451 5.918 -7.885 1.00 80.12 87 LYS A N 1
ATOM 689 C CA . LYS A 1 87 ? 26.047 5.948 -7.465 1.00 80.12 87 LYS A CA 1
ATOM 690 C C . LYS A 1 87 ? 25.179 5.414 -8.601 1.00 80.12 87 LYS A C 1
ATOM 692 O O . LYS A 1 87 ? 24.989 6.066 -9.625 1.00 80.12 87 LYS A O 1
ATOM 697 N N . THR A 1 88 ? 24.608 4.229 -8.401 1.00 85.44 88 THR A N 1
ATOM 698 C CA . THR A 1 88 ? 23.653 3.640 -9.345 1.00 85.44 88 THR A CA 1
ATOM 699 C C . THR A 1 88 ? 22.324 3.316 -8.682 1.00 85.44 88 THR A C 1
ATOM 701 O O . THR A 1 88 ? 22.245 2.680 -7.624 1.00 85.44 88 THR A O 1
ATOM 704 N N . HIS A 1 89 ? 21.251 3.727 -9.346 1.00 89.19 89 HIS A N 1
ATOM 705 C CA . HIS A 1 89 ? 19.883 3.374 -8.993 1.00 89.19 89 HIS A CA 1
ATOM 706 C C . HIS A 1 89 ? 19.339 2.220 -9.838 1.00 89.19 89 HIS A C 1
ATOM 708 O O . HIS A 1 89 ? 18.126 2.026 -9.905 1.00 89.19 89 HIS A O 1
ATOM 714 N N . ARG A 1 90 ? 20.226 1.410 -10.438 1.00 92.50 90 ARG A N 1
ATOM 715 C CA . ARG A 1 90 ? 19.841 0.216 -11.198 1.00 92.50 90 ARG A CA 1
ATOM 716 C C . ARG A 1 90 ? 18.811 -0.620 -10.417 1.00 92.50 90 ARG A C 1
ATOM 718 O O . ARG A 1 90 ? 19.018 -0.825 -9.213 1.00 92.50 90 ARG A O 1
ATOM 725 N N . PRO A 1 91 ? 17.726 -1.091 -11.057 1.00 95.06 91 PRO A N 1
ATOM 726 C CA . PRO A 1 91 ? 16.714 -1.908 -10.396 1.00 95.06 91 PRO A CA 1
ATOM 727 C C . PRO A 1 91 ? 17.275 -3.243 -9.894 1.00 95.06 91 PRO A C 1
ATOM 729 O O . PRO A 1 91 ? 17.845 -4.002 -10.674 1.00 95.06 91 PRO A O 1
ATOM 732 N N . ILE A 1 92 ? 17.073 -3.549 -8.614 1.00 96.00 92 ILE A N 1
ATOM 733 C CA . ILE A 1 92 ? 17.527 -4.785 -7.949 1.00 96.00 92 ILE A CA 1
ATOM 734 C C . ILE A 1 92 ? 16.404 -5.510 -7.194 1.00 96.00 92 ILE A C 1
ATOM 736 O O . ILE A 1 92 ? 16.580 -6.658 -6.800 1.00 96.00 92 ILE A O 1
ATOM 740 N N . HIS A 1 93 ? 15.253 -4.867 -6.977 1.00 96.88 93 HIS A N 1
ATOM 741 C CA . HIS A 1 93 ? 14.162 -5.443 -6.196 1.00 96.88 93 HIS A CA 1
ATOM 742 C C . HIS A 1 93 ? 13.611 -6.719 -6.856 1.00 96.88 93 HIS A C 1
ATOM 744 O O . HIS A 1 93 ? 13.171 -6.685 -8.008 1.00 96.88 93 HIS A O 1
ATOM 750 N N . GLN A 1 94 ? 13.594 -7.830 -6.116 1.00 96.75 94 GLN A N 1
ATOM 751 C CA . GLN A 1 94 ? 13.328 -9.172 -6.655 1.00 96.75 94 GLN A CA 1
ATOM 752 C C . GLN A 1 94 ? 11.868 -9.409 -7.056 1.00 96.75 94 GLN A C 1
ATOM 754 O O . GLN A 1 94 ? 11.613 -10.150 -7.995 1.00 96.75 94 GLN A O 1
ATOM 759 N N . ALA A 1 95 ? 10.914 -8.724 -6.416 1.00 96.69 95 ALA A N 1
ATOM 760 C CA . ALA A 1 95 ? 9.482 -8.877 -6.704 1.00 96.69 95 ALA A CA 1
ATOM 761 C C . ALA A 1 95 ? 9.021 -8.436 -8.117 1.00 96.69 95 ALA A C 1
ATOM 763 O O . ALA A 1 95 ? 7.837 -8.523 -8.431 1.00 96.69 95 ALA A O 1
ATOM 764 N N . GLY A 1 96 ? 9.923 -7.948 -8.976 1.00 96.06 96 GLY A N 1
ATOM 765 C CA . GLY A 1 96 ? 9.594 -7.555 -10.348 1.00 96.06 96 GLY A CA 1
ATOM 766 C C . GLY A 1 96 ? 8.841 -6.224 -10.446 1.00 96.06 96 GLY A C 1
ATOM 767 O O . GLY A 1 96 ? 9.108 -5.294 -9.682 1.00 96.06 96 GLY A O 1
ATOM 768 N N . ASN A 1 97 ? 7.944 -6.119 -11.432 1.00 97.62 97 ASN A N 1
ATOM 769 C CA . ASN A 1 97 ? 7.227 -4.887 -11.784 1.00 97.62 97 ASN A CA 1
ATOM 770 C C . ASN A 1 97 ? 5.824 -4.851 -11.159 1.00 97.62 97 ASN A C 1
ATOM 772 O O . ASN A 1 97 ? 4.822 -4.910 -11.870 1.00 97.62 97 ASN A O 1
ATOM 776 N N . LEU A 1 98 ? 5.768 -4.808 -9.826 1.00 98.12 98 LEU A N 1
ATOM 777 C CA . LEU A 1 98 ? 4.521 -4.844 -9.055 1.00 98.12 98 LEU A CA 1
ATOM 778 C C . LEU A 1 98 ? 4.256 -3.528 -8.321 1.00 98.12 98 LEU A C 1
ATOM 780 O O . LEU A 1 98 ? 5.195 -2.824 -7.944 1.00 98.12 98 LEU A O 1
ATOM 784 N N . PHE A 1 99 ? 2.974 -3.247 -8.069 1.00 98.25 99 PHE A N 1
ATOM 785 C CA . PHE A 1 99 ? 2.490 -2.032 -7.406 1.00 98.25 99 PHE A CA 1
ATOM 786 C C . PHE A 1 99 ? 1.587 -2.322 -6.194 1.00 98.25 99 PHE A C 1
ATOM 788 O O . PHE A 1 99 ? 0.455 -1.836 -6.133 1.00 98.25 99 PHE A O 1
ATOM 795 N N . PRO A 1 100 ? 2.073 -3.073 -5.188 1.00 97.88 100 PRO A N 1
ATOM 796 C CA . PRO A 1 100 ? 1.266 -3.494 -4.043 1.00 97.88 100 PRO A CA 1
ATOM 797 C C . PRO A 1 100 ? 0.701 -2.323 -3.227 1.00 97.88 100 PRO A C 1
ATOM 799 O O . PRO A 1 100 ? -0.385 -2.445 -2.660 1.00 97.88 100 PRO A O 1
ATOM 802 N N . ARG A 1 101 ? 1.364 -1.154 -3.188 1.00 97.56 101 ARG A N 1
ATOM 803 C CA . ARG A 1 101 ? 0.825 0.012 -2.466 1.00 97.56 101 ARG A CA 1
ATOM 804 C C . ARG A 1 101 ? -0.455 0.585 -3.077 1.00 97.56 101 ARG A C 1
ATOM 806 O O . ARG A 1 101 ? -1.127 1.344 -2.380 1.00 97.56 101 ARG A O 1
ATOM 813 N N . ALA A 1 102 ? -0.817 0.220 -4.310 1.00 97.62 102 ALA A N 1
ATOM 814 C CA . ALA A 1 102 ? -2.093 0.599 -4.926 1.00 97.62 102 ALA A CA 1
ATOM 815 C C . ALA A 1 102 ? -3.315 0.091 -4.136 1.00 97.62 102 ALA A C 1
ATOM 817 O O . ALA A 1 102 ? -4.396 0.670 -4.236 1.00 97.62 102 ALA A O 1
ATOM 818 N N . ALA A 1 103 ? -3.138 -0.935 -3.295 1.00 97.31 103 ALA A N 1
ATOM 819 C CA . ALA A 1 103 ? -4.184 -1.443 -2.411 1.00 97.31 103 ALA A CA 1
ATOM 820 C C . ALA A 1 103 ? -4.667 -0.401 -1.384 1.00 97.31 103 ALA A C 1
ATOM 822 O O . ALA A 1 103 ? -5.803 -0.460 -0.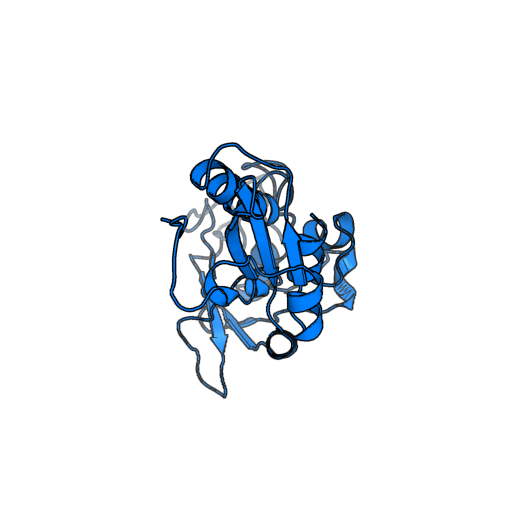928 1.00 97.31 103 ALA A O 1
ATOM 823 N N . PHE A 1 104 ? -3.826 0.583 -1.044 1.00 96.75 104 PHE A N 1
ATOM 824 C CA . PHE A 1 104 ? -4.150 1.670 -0.109 1.00 96.75 104 PHE A CA 1
ATOM 825 C C . PHE A 1 104 ? -4.797 2.883 -0.793 1.00 96.75 104 PHE A C 1
ATOM 827 O O . PHE A 1 104 ? -4.754 3.998 -0.264 1.00 96.75 104 PHE A O 1
ATOM 834 N N . GLY A 1 105 ? -5.372 2.677 -1.977 1.00 95.88 105 GLY A N 1
ATOM 835 C CA . GLY A 1 105 ? -6.011 3.707 -2.782 1.00 95.88 105 GLY A CA 1
ATOM 836 C C . GLY A 1 105 ? -5.102 4.301 -3.856 1.00 95.88 105 GLY A C 1
ATOM 837 O O . GLY A 1 105 ? -3.880 4.131 -3.870 1.00 95.88 105 GLY A O 1
ATOM 838 N N . LEU A 1 106 ? -5.747 5.014 -4.774 1.00 96.94 106 LEU A N 1
ATOM 839 C CA . LEU A 1 106 ? -5.156 5.651 -5.947 1.00 96.94 106 LEU A CA 1
ATOM 840 C C . LEU A 1 106 ? -5.755 7.059 -6.130 1.00 96.94 106 LEU A C 1
ATOM 842 O O . LEU A 1 106 ? -6.880 7.299 -5.681 1.00 96.94 106 LEU A O 1
ATOM 846 N N . PRO A 1 107 ? -5.052 7.991 -6.793 1.00 97.38 107 PRO A N 1
ATOM 847 C CA . PRO A 1 107 ? -3.780 7.802 -7.484 1.00 97.38 107 PRO A CA 1
ATOM 848 C C . PRO A 1 107 ? -2.587 7.791 -6.523 1.00 97.38 107 PRO A C 1
ATOM 850 O O . PRO A 1 107 ? -2.664 8.304 -5.404 1.00 97.38 107 PRO A O 1
ATOM 853 N N . ILE A 1 108 ? -1.466 7.219 -6.965 1.00 97.12 108 ILE A N 1
ATOM 854 C CA . ILE A 1 108 ? -0.176 7.361 -6.278 1.00 97.12 108 ILE A CA 1
ATOM 855 C C . ILE A 1 108 ? 0.755 8.166 -7.175 1.00 97.12 108 ILE A C 1
ATOM 857 O O . ILE A 1 108 ? 1.062 7.742 -8.285 1.00 97.12 108 ILE A O 1
ATOM 861 N N . ILE A 1 109 ? 1.227 9.306 -6.670 1.00 96.19 109 ILE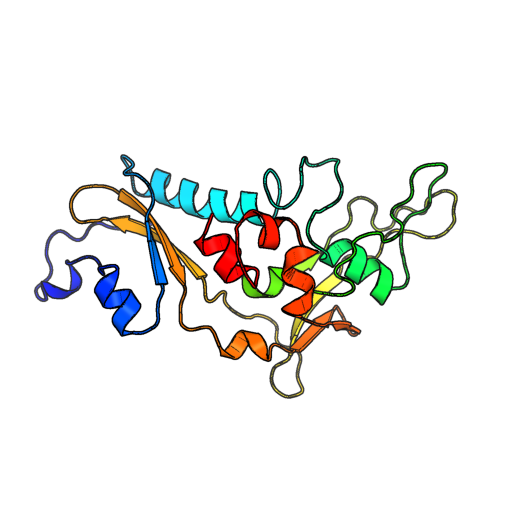 A N 1
ATOM 862 C CA . ILE A 1 109 ? 2.254 10.109 -7.335 1.00 96.19 109 ILE A CA 1
ATOM 863 C C . ILE A 1 109 ? 3.629 9.632 -6.873 1.00 96.19 109 ILE A C 1
ATOM 865 O O . ILE A 1 109 ? 3.932 9.623 -5.676 1.00 96.19 109 ILE A O 1
ATOM 869 N N . PHE A 1 110 ? 4.470 9.255 -7.828 1.00 94.94 110 PHE A N 1
ATOM 870 C CA . PHE A 1 110 ? 5.862 8.905 -7.608 1.00 94.94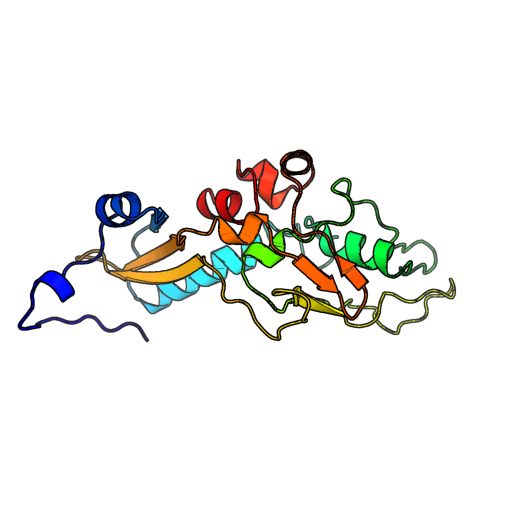 110 PHE A CA 1
ATOM 871 C C . PHE A 1 110 ? 6.751 10.049 -8.070 1.00 94.94 110 PHE A C 1
ATOM 873 O O . PHE A 1 110 ? 6.769 10.399 -9.248 1.00 94.94 110 PHE A O 1
ATOM 880 N N . LYS A 1 111 ? 7.515 10.604 -7.130 1.00 91.69 111 LYS A N 1
ATOM 881 C CA . LYS A 1 111 ? 8.536 11.611 -7.396 1.00 91.69 111 LYS A CA 1
ATOM 882 C C . LYS A 1 111 ? 9.893 11.079 -6.955 1.00 91.69 111 LYS A C 1
ATOM 884 O O . LYS A 1 111 ? 10.073 10.747 -5.780 1.00 91.69 111 LYS A O 1
ATOM 889 N N . PHE A 1 112 ? 10.830 10.979 -7.890 1.00 89.31 112 PHE A N 1
ATOM 890 C CA . PHE A 1 112 ? 12.212 10.622 -7.585 1.00 89.31 112 PHE A CA 1
ATOM 891 C C . PHE A 1 112 ? 12.970 11.883 -7.164 1.00 89.31 112 PHE A C 1
ATOM 893 O O . PHE A 1 112 ? 12.737 12.952 -7.708 1.00 89.31 112 PHE A O 1
ATOM 900 N N . LYS A 1 113 ? 13.852 11.782 -6.160 1.00 78.62 113 LYS A N 1
ATOM 901 C CA . LYS A 1 113 ? 14.592 12.947 -5.634 1.00 78.62 113 LYS A CA 1
ATOM 902 C C . LYS A 1 113 ? 15.508 13.578 -6.686 1.00 78.62 113 LYS A C 1
ATOM 904 O O . LYS A 1 113 ? 15.680 14.789 -6.689 1.00 78.62 113 LYS A O 1
ATOM 909 N N . ASP A 1 114 ? 16.082 12.730 -7.530 1.00 74.19 114 ASP A N 1
ATOM 910 C CA . ASP A 1 114 ? 17.012 13.116 -8.584 1.00 74.19 114 ASP A CA 1
ATOM 911 C C . ASP A 1 114 ? 16.294 13.159 -9.953 1.00 74.19 114 ASP A C 1
ATOM 913 O O . ASP A 1 114 ? 16.924 12.957 -10.994 1.00 74.19 114 ASP A O 1
ATOM 917 N N . ASP A 1 115 ? 14.966 13.371 -9.965 1.00 67.81 115 ASP A N 1
ATOM 918 C CA . ASP A 1 115 ? 14.227 13.576 -11.211 1.00 67.81 115 ASP A CA 1
ATOM 919 C C . ASP A 1 115 ? 14.772 14.813 -11.942 1.00 67.81 115 ASP A C 1
ATOM 921 O O . ASP A 1 115 ? 15.072 15.843 -11.346 1.00 67.81 115 ASP A O 1
ATOM 925 N N . ASN A 1 116 ? 14.988 14.692 -13.254 1.00 60.12 116 ASN A N 1
ATOM 926 C CA . ASN A 1 116 ? 15.618 15.721 -14.099 1.00 60.12 116 ASN A CA 1
ATOM 927 C C . ASN A 1 116 ? 17.101 16.041 -13.810 1.00 60.12 116 ASN A C 1
ATOM 929 O O . ASN A 1 116 ? 17.669 16.894 -14.494 1.00 60.12 116 ASN A O 1
ATOM 933 N N . ILE A 1 117 ? 17.767 15.345 -12.881 1.00 62.97 117 ILE A N 1
ATOM 934 C CA . ILE A 1 117 ? 19.225 15.437 -12.729 1.00 62.97 117 ILE A CA 1
ATOM 935 C C . ILE A 1 117 ? 19.878 14.492 -13.742 1.00 62.97 117 ILE A C 1
ATOM 937 O O . ILE A 1 117 ? 19.750 13.270 -13.648 1.00 62.97 117 ILE A O 1
ATOM 941 N N . ARG A 1 118 ? 20.596 15.052 -14.721 1.00 57.00 118 ARG A N 1
ATOM 942 C CA . ARG A 1 118 ? 21.469 14.274 -15.607 1.00 57.00 118 ARG A CA 1
ATOM 943 C C . ARG A 1 118 ? 22.752 13.962 -14.836 1.00 57.00 118 ARG A C 1
ATOM 945 O O . ARG A 1 118 ? 23.572 14.851 -14.645 1.00 57.00 118 ARG A O 1
ATOM 952 N N . GLY A 1 119 ? 22.898 12.729 -14.349 1.00 56.28 119 GLY A N 1
ATOM 953 C CA . GLY A 1 119 ? 24.187 12.255 -13.835 1.00 56.28 119 GLY A CA 1
ATOM 954 C C . GLY A 1 119 ? 25.243 12.229 -14.943 1.00 56.28 119 GLY A C 1
ATOM 955 O O . GLY A 1 119 ? 24.903 12.286 -16.129 1.00 56.28 119 GLY A O 1
ATOM 956 N N . ASN A 1 120 ? 26.518 12.065 -14.579 1.00 57.03 120 ASN A N 1
ATOM 957 C CA . ASN A 1 120 ? 27.614 11.977 -15.556 1.00 57.03 120 ASN A CA 1
ATOM 958 C C . ASN A 1 120 ? 27.461 10.804 -16.557 1.00 57.03 120 ASN A C 1
ATOM 960 O O . ASN A 1 120 ? 28.143 10.772 -17.577 1.00 57.03 120 ASN A O 1
ATOM 964 N N . GLY A 1 121 ? 26.555 9.850 -16.292 1.00 54.91 121 GLY A N 1
ATOM 965 C CA . GLY A 1 121 ? 26.211 8.714 -17.155 1.00 54.91 121 GLY A CA 1
ATOM 966 C C . GLY A 1 121 ? 25.068 8.942 -18.160 1.00 54.91 121 GLY A C 1
ATOM 967 O O . GLY A 1 121 ? 24.513 7.965 -18.653 1.00 54.91 121 GLY A O 1
ATOM 968 N N . ASN A 1 122 ? 24.687 10.190 -18.465 1.00 57.81 122 ASN A N 1
ATOM 969 C CA . ASN A 1 122 ? 23.688 10.582 -19.483 1.00 57.81 122 ASN A CA 1
ATOM 970 C C . ASN A 1 122 ? 22.233 10.087 -19.309 1.00 57.81 122 ASN A C 1
ATOM 972 O O . ASN A 1 122 ? 21.374 10.507 -20.086 1.00 57.81 122 ASN A O 1
ATOM 976 N N . GLN A 1 123 ? 21.903 9.280 -18.294 1.00 69.62 123 GLN A N 1
ATOM 977 C CA . GLN A 1 123 ? 20.533 8.806 -18.050 1.00 69.62 123 GLN A CA 1
ATOM 978 C C . GLN A 1 123 ? 19.986 9.335 -16.705 1.00 69.62 123 GLN A C 1
ATOM 980 O O . GLN A 1 123 ? 20.539 9.002 -15.654 1.00 69.62 123 GLN A O 1
ATOM 985 N N . PRO A 1 124 ? 18.937 10.187 -16.705 1.00 80.25 124 PRO A N 1
ATOM 986 C CA . PRO A 1 124 ? 18.347 10.721 -15.473 1.00 80.25 124 PRO A CA 1
ATOM 987 C C . PRO A 1 124 ? 17.428 9.700 -14.785 1.00 80.25 124 PRO A C 1
ATOM 989 O O . PRO A 1 124 ? 17.036 8.714 -15.406 1.00 80.25 124 PRO A O 1
ATOM 992 N N . GLU A 1 125 ? 17.011 9.942 -13.535 1.00 88.38 125 GLU A N 1
ATOM 993 C CA . GLU A 1 125 ? 15.867 9.210 -12.955 1.00 88.38 125 GLU A CA 1
ATOM 994 C C . GLU A 1 125 ? 14.588 9.429 -13.783 1.00 88.38 125 GLU A C 1
ATOM 996 O O . GLU A 1 125 ? 14.457 10.484 -14.415 1.00 88.38 125 GLU A O 1
ATOM 1001 N N . PRO A 1 126 ? 13.622 8.485 -13.747 1.00 90.00 126 PRO A N 1
ATOM 1002 C CA . PRO A 1 126 ? 12.302 8.701 -14.325 1.00 90.00 126 PRO A CA 1
ATOM 1003 C C . PRO A 1 126 ? 11.692 10.017 -13.845 1.00 90.00 126 PRO A C 1
ATOM 1005 O O . PRO A 1 126 ? 11.778 10.360 -12.661 1.00 90.00 126 PRO A O 1
ATOM 1008 N N . SER A 1 127 ? 11.041 10.734 -14.761 1.00 89.56 127 SER A N 1
ATOM 1009 C CA . SER A 1 127 ? 10.238 11.902 -14.406 1.00 89.56 127 SER A CA 1
ATOM 1010 C C . SER A 1 127 ? 9.127 11.516 -13.427 1.00 89.56 127 SER A C 1
ATOM 1012 O O . SER A 1 127 ? 8.776 10.339 -13.284 1.00 89.56 127 SER A O 1
ATOM 1014 N N . GLN A 1 128 ? 8.534 12.514 -12.770 1.00 93.38 128 GLN A N 1
ATOM 1015 C CA . GLN A 1 128 ? 7.358 12.289 -11.937 1.00 93.38 128 GLN A CA 1
ATOM 1016 C C . GLN A 1 128 ? 6.298 11.493 -12.716 1.00 93.38 128 GLN A C 1
ATOM 1018 O O . GLN A 1 128 ? 5.936 11.848 -13.837 1.00 93.38 128 GLN A O 1
ATOM 1023 N N . THR A 1 129 ? 5.810 10.414 -12.112 1.00 94.62 129 THR A N 1
ATOM 1024 C CA . THR A 1 129 ? 4.778 9.541 -12.686 1.00 94.62 129 THR A CA 1
ATOM 1025 C C . THR A 1 129 ? 3.610 9.429 -11.726 1.00 94.62 129 THR A C 1
ATOM 1027 O O . THR A 1 129 ? 3.749 9.589 -10.513 1.00 94.62 129 THR A O 1
ATOM 1030 N N . SER A 1 130 ? 2.441 9.159 -12.278 1.00 97.25 130 SER A N 1
ATOM 1031 C CA . SER A 1 130 ? 1.227 8.864 -11.535 1.00 97.25 130 SER A CA 1
ATOM 1032 C C . SER A 1 130 ? 0.757 7.461 -11.887 1.00 97.25 130 SER A C 1
ATOM 1034 O O . SER A 1 130 ? 0.890 7.038 -13.035 1.00 97.25 130 SER A O 1
ATOM 1036 N N . LEU A 1 131 ? 0.250 6.753 -10.882 1.00 98.19 131 LEU A N 1
ATOM 1037 C CA . LEU A 1 131 ? -0.400 5.459 -11.018 1.00 98.19 131 LEU A CA 1
ATOM 1038 C C . LEU A 1 131 ? -1.896 5.635 -10.813 1.00 98.19 131 LEU A C 1
ATOM 1040 O O . LEU A 1 131 ? -2.320 6.080 -9.741 1.00 98.19 131 LEU A O 1
ATOM 1044 N N . GLN A 1 132 ? -2.679 5.272 -11.818 1.00 98.38 132 GLN A N 1
ATOM 1045 C CA . GLN A 1 132 ? -4.127 5.414 -11.843 1.00 98.38 132 GLN A CA 1
ATOM 1046 C C . GLN A 1 132 ? -4.835 4.060 -11.983 1.00 98.38 132 GLN A C 1
ATOM 1048 O O . GLN A 1 132 ? -4.280 3.120 -12.557 1.00 98.38 132 GLN A O 1
ATOM 1053 N N . PRO A 1 133 ? -6.078 3.945 -11.484 1.00 97.69 133 PRO A N 1
ATOM 1054 C CA . PRO A 1 133 ? -6.925 2.794 -11.751 1.00 97.69 133 PRO A CA 1
ATOM 1055 C C . PRO A 1 133 ? -7.462 2.836 -13.185 1.00 97.69 133 PRO A C 1
ATOM 1057 O O . PRO A 1 133 ? -7.859 3.890 -13.685 1.00 97.69 133 PRO A O 1
ATOM 1060 N N . ILE A 1 134 ? -7.564 1.668 -13.808 1.00 96.94 134 ILE A N 1
ATOM 1061 C CA . ILE A 1 134 ? -8.333 1.465 -15.037 1.00 96.94 134 ILE A CA 1
ATOM 1062 C C . ILE A 1 134 ? -9.632 0.748 -14.663 1.00 96.94 134 ILE A C 1
ATOM 1064 O O . ILE A 1 134 ? -9.604 -0.316 -14.042 1.00 96.94 134 ILE A O 1
ATOM 1068 N N . VAL A 1 135 ? -10.771 1.323 -15.052 1.00 93.38 135 VAL A N 1
ATOM 1069 C CA . VAL A 1 135 ? -12.103 0.728 -14.861 1.00 93.38 135 VAL A CA 1
ATOM 1070 C C . VAL A 1 135 ? -12.765 0.586 -16.225 1.00 93.38 135 VAL A C 1
ATOM 1072 O O . VAL A 1 135 ? -12.940 1.578 -16.936 1.00 93.38 135 VAL A O 1
ATOM 1075 N N . GLY A 1 136 ? -13.111 -0.651 -16.593 1.00 90.38 136 GLY A N 1
ATOM 1076 C CA . GLY A 1 136 ? -13.413 -0.988 -17.985 1.00 90.38 136 GLY A CA 1
ATOM 1077 C C . GLY A 1 136 ? -12.167 -0.771 -18.843 1.00 90.38 136 GLY A C 1
ATOM 1078 O O . GLY A 1 136 ? -11.115 -1.338 -18.538 1.00 90.38 136 GLY A O 1
ATOM 1079 N N . ASP A 1 137 ? -12.284 0.112 -19.834 1.00 91.75 137 ASP A N 1
ATOM 1080 C CA . ASP A 1 137 ? -11.207 0.486 -20.761 1.00 91.75 137 ASP A CA 1
ATOM 1081 C C . ASP A 1 137 ? -10.758 1.948 -20.593 1.00 91.75 137 ASP A C 1
ATOM 1083 O O . ASP A 1 137 ? -10.124 2.527 -21.471 1.00 91.75 137 ASP A O 1
ATOM 1087 N N . SER A 1 138 ? -11.104 2.586 -19.468 1.00 95.31 138 SER A N 1
ATOM 1088 C CA . SER A 1 138 ? -10.769 3.991 -19.216 1.00 95.31 138 SER A CA 1
ATOM 1089 C C . SER A 1 138 ? -9.966 4.175 -17.936 1.00 95.31 138 SER A C 1
ATOM 1091 O O . SER A 1 138 ? -10.328 3.655 -16.877 1.00 95.31 138 SER A O 1
ATOM 1093 N N . VAL A 1 139 ? -8.924 5.001 -18.025 1.00 97.25 139 VAL A N 1
ATOM 1094 C CA . VAL A 1 139 ? -8.196 5.519 -16.864 1.00 97.25 139 VAL A CA 1
ATOM 1095 C C . VAL A 1 139 ? -9.139 6.403 -16.044 1.00 97.25 139 VAL A C 1
ATOM 1097 O O . VAL A 1 139 ? -9.843 7.254 -16.590 1.00 97.25 139 VAL A O 1
ATOM 1100 N N . LYS A 1 140 ? -9.186 6.185 -14.730 1.00 96.88 140 LYS A N 1
ATOM 1101 C CA . LYS A 1 140 ? -9.968 6.990 -13.785 1.00 96.88 140 LYS A CA 1
ATOM 1102 C C . LYS A 1 140 ? -9.035 7.743 -12.849 1.00 96.88 140 LYS A C 1
ATOM 1104 O O . LYS A 1 140 ? -7.912 7.327 -12.595 1.00 96.88 140 LYS A O 1
ATOM 1109 N N . GLU A 1 141 ? -9.511 8.855 -12.306 1.00 94.31 141 GLU A N 1
ATOM 1110 C CA . GLU A 1 141 ? -8.656 9.738 -11.510 1.00 94.31 141 GLU A CA 1
ATOM 1111 C C . GLU A 1 141 ? -8.345 9.191 -10.115 1.00 94.31 141 GLU A C 1
ATOM 1113 O O . GLU A 1 141 ? -7.270 9.452 -9.581 1.00 94.31 141 GLU A O 1
ATOM 1118 N N . ARG A 1 142 ? -9.282 8.458 -9.499 1.00 94.31 142 ARG A N 1
ATOM 1119 C CA . ARG A 1 142 ? -9.211 8.090 -8.081 1.00 94.31 142 ARG A CA 1
ATOM 1120 C C . ARG A 1 142 ? -9.867 6.745 -7.805 1.00 94.31 142 ARG A C 1
ATOM 1122 O O . ARG A 1 142 ? -10.897 6.413 -8.379 1.00 94.31 142 ARG A O 1
ATOM 1129 N N . MET A 1 143 ? -9.297 6.021 -6.848 1.00 95.12 143 MET A N 1
ATOM 1130 C CA . MET A 1 143 ? -9.916 4.869 -6.197 1.00 95.12 143 MET A CA 1
ATOM 1131 C C . MET A 1 143 ? -9.709 5.017 -4.691 1.00 95.12 143 MET A C 1
ATOM 1133 O O . MET A 1 143 ? -8.578 5.186 -4.232 1.00 95.12 143 MET A O 1
ATOM 1137 N N . ALA A 1 144 ? -10.793 4.985 -3.919 1.00 94.19 144 ALA A N 1
ATOM 1138 C CA . ALA A 1 144 ? -10.697 5.045 -2.467 1.00 94.19 144 ALA A CA 1
ATOM 1139 C C . ALA A 1 144 ? -10.028 3.778 -1.906 1.00 94.19 144 ALA A C 1
ATOM 1141 O O . ALA A 1 144 ? -10.162 2.690 -2.460 1.00 94.19 144 ALA A O 1
ATOM 1142 N N . SER A 1 145 ? -9.313 3.934 -0.794 1.00 95.88 145 SER A N 1
ATOM 1143 C CA . SER A 1 145 ? -8.776 2.806 -0.033 1.00 95.88 145 SER A CA 1
ATOM 1144 C C . SER A 1 145 ? -9.921 2.020 0.625 1.00 95.88 145 SER A C 1
ATOM 1146 O O . SER A 1 145 ? -10.794 2.656 1.221 1.00 95.88 145 SER A O 1
ATOM 1148 N N . PRO A 1 146 ? -9.908 0.673 0.615 1.00 97.06 146 PRO A N 1
ATOM 1149 C CA . PRO A 1 146 ? -10.826 -0.132 1.427 1.00 97.06 146 PRO A CA 1
ATOM 1150 C C . PRO A 1 146 ? -10.465 -0.098 2.921 1.00 97.06 146 PRO A C 1
ATOM 1152 O O . PRO A 1 146 ? -11.224 -0.584 3.753 1.00 97.06 146 PRO A O 1
ATOM 1155 N N . LEU A 1 147 ? -9.290 0.436 3.267 1.00 98.00 147 LEU A N 1
ATOM 1156 C CA . LEU A 1 147 ? -8.809 0.584 4.633 1.00 98.00 147 LEU A CA 1
ATOM 1157 C C . LEU A 1 147 ? -9.221 1.950 5.188 1.00 98.00 147 LEU A C 1
ATOM 1159 O O . LEU A 1 147 ? -8.761 2.989 4.704 1.00 98.00 147 LEU A O 1
ATOM 1163 N N . ILE A 1 148 ? -10.028 1.934 6.245 1.00 97.19 148 ILE A N 1
ATOM 1164 C CA . ILE A 1 148 ? -10.459 3.113 6.992 1.00 97.19 148 ILE A CA 1
ATOM 1165 C C . ILE A 1 148 ? -9.650 3.209 8.285 1.00 97.19 148 ILE A C 1
ATOM 1167 O O . ILE A 1 148 ? -9.665 2.302 9.114 1.00 97.19 148 ILE A O 1
ATOM 1171 N N . LEU A 1 149 ? -8.991 4.351 8.479 1.00 97.12 149 LEU A N 1
ATOM 1172 C CA . LEU A 1 149 ? -8.266 4.684 9.705 1.00 97.12 149 LEU A CA 1
ATOM 1173 C C . LEU A 1 149 ? -9.028 5.751 10.481 1.00 97.12 149 LEU A C 1
ATOM 1175 O O . LEU A 1 149 ? -9.288 6.843 9.964 1.00 97.12 149 LEU A O 1
ATOM 1179 N N . ARG A 1 150 ? -9.410 5.439 11.719 1.00 94.25 150 ARG A N 1
ATOM 1180 C CA . ARG A 1 150 ? -10.227 6.323 12.558 1.00 94.25 150 ARG A CA 1
ATOM 1181 C C . ARG A 1 150 ? -9.849 6.176 14.035 1.00 94.25 150 ARG A C 1
ATOM 1183 O O . ARG A 1 150 ? -9.471 5.088 14.469 1.00 94.25 150 ARG A O 1
ATOM 1190 N N . PRO A 1 151 ? -10.030 7.237 14.840 1.00 94.44 151 PRO A N 1
ATOM 1191 C CA . PRO A 1 151 ? -10.192 7.090 16.278 1.00 94.44 151 PRO A CA 1
ATOM 1192 C C . PRO A 1 151 ? -11.449 6.281 16.556 1.00 94.44 151 PRO A C 1
ATOM 1194 O O . PRO A 1 151 ? -12.524 6.615 16.057 1.00 94.44 151 PRO A O 1
ATOM 1197 N N . TYR A 1 152 ? -11.309 5.257 17.378 1.00 92.94 152 TYR A N 1
ATOM 1198 C CA . TYR A 1 152 ? -12.392 4.397 17.812 1.00 92.94 152 TYR A CA 1
ATOM 1199 C C . TYR A 1 152 ? -12.579 4.567 19.315 1.00 92.94 152 TYR A C 1
ATOM 1201 O O . TYR A 1 152 ? -11.626 4.415 20.078 1.00 92.94 152 TYR A O 1
ATOM 1209 N N . PHE A 1 153 ? -13.783 4.941 19.738 1.00 91.44 153 PHE A N 1
ATOM 1210 C CA . PHE A 1 153 ? -14.133 5.015 21.152 1.00 91.44 153 PHE A CA 1
ATOM 1211 C C . PHE A 1 153 ? -14.785 3.694 21.551 1.00 91.44 153 PHE A C 1
ATOM 1213 O O . PHE A 1 153 ? -15.853 3.378 21.044 1.00 91.44 153 PHE A O 1
ATOM 1220 N N . ASP A 1 154 ? -14.164 2.930 22.447 1.00 86.06 154 ASP A N 1
ATOM 1221 C CA . ASP A 1 154 ? -14.644 1.590 22.827 1.00 86.06 154 ASP A CA 1
ATOM 1222 C C . ASP A 1 154 ? -15.737 1.602 23.914 1.00 86.06 154 ASP A C 1
ATOM 1224 O O . ASP A 1 154 ? -16.087 0.561 24.459 1.00 86.06 154 ASP A O 1
ATOM 1228 N N . GLY A 1 155 ? -16.267 2.784 24.242 1.00 84.12 155 GLY A N 1
ATOM 1229 C CA . GLY A 1 155 ? -17.176 3.007 25.368 1.00 84.12 155 GLY A CA 1
ATOM 1230 C C . GLY A 1 155 ? -16.473 3.550 26.616 1.00 84.12 155 GLY A C 1
ATOM 1231 O O . GLY A 1 155 ? -17.120 4.210 27.428 1.00 84.12 155 GLY A O 1
ATOM 1232 N N . ASN A 1 156 ? -15.153 3.368 26.736 1.00 86.06 156 ASN A N 1
ATOM 1233 C CA . ASN A 1 156 ? -14.358 3.827 27.876 1.00 86.06 156 ASN A CA 1
ATOM 1234 C C . ASN A 1 156 ? -13.216 4.766 27.448 1.00 86.06 156 ASN A C 1
ATOM 1236 O O . ASN A 1 156 ? -13.117 5.902 27.919 1.00 86.06 156 ASN A O 1
ATOM 1240 N N . ARG A 1 157 ? -12.365 4.324 26.517 1.00 90.69 157 ARG A N 1
ATOM 1241 C CA . ARG A 1 157 ? -11.174 5.047 26.047 1.00 90.69 157 ARG A CA 1
ATOM 1242 C C . ARG A 1 157 ? -11.110 5.099 24.522 1.00 90.69 157 ARG A C 1
ATOM 1244 O O . ARG A 1 157 ? -11.793 4.369 23.805 1.00 90.69 157 ARG A O 1
ATOM 1251 N N . TRP A 1 158 ? -10.272 6.001 24.018 1.00 94.50 158 TRP A N 1
ATOM 1252 C CA . TRP A 1 158 ? -9.976 6.087 22.591 1.00 94.50 158 TRP A CA 1
ATOM 1253 C C . TRP A 1 158 ? -8.910 5.067 22.210 1.00 94.50 158 TRP A C 1
ATOM 1255 O O . TRP A 1 158 ? -8.002 4.792 22.988 1.00 94.50 158 TRP A O 1
ATOM 1265 N N . ARG A 1 159 ? -9.002 4.533 20.997 1.00 95.56 159 ARG A N 1
ATOM 1266 C CA . ARG A 1 159 ? -8.029 3.619 20.399 1.00 95.56 159 ARG A CA 1
ATOM 1267 C C . ARG A 1 159 ? -7.799 4.007 18.951 1.00 95.56 159 ARG A C 1
ATOM 1269 O O . ARG A 1 159 ? -8.730 4.431 18.263 1.00 95.56 159 ARG A O 1
ATOM 1276 N N . ALA A 1 160 ? -6.575 3.832 18.472 1.00 96.50 160 ALA A N 1
ATOM 1277 C CA . ALA A 1 160 ? -6.328 3.809 17.038 1.00 96.50 160 ALA A CA 1
ATOM 1278 C C . ALA A 1 160 ? -6.991 2.561 16.447 1.00 96.50 160 ALA A C 1
ATOM 1280 O O . ALA A 1 160 ? -6.777 1.461 16.966 1.00 96.50 160 ALA A O 1
ATOM 1281 N N . ALA A 1 161 ? -7.784 2.725 15.390 1.00 96.56 161 ALA A N 1
ATOM 1282 C CA . ALA A 1 161 ? -8.430 1.612 14.714 1.00 96.56 161 ALA A CA 1
ATOM 1283 C C . ALA A 1 161 ? -8.178 1.611 13.208 1.00 96.56 161 ALA A C 1
ATOM 1285 O O . ALA A 1 161 ? -8.086 2.664 12.566 1.00 96.56 161 ALA A O 1
ATOM 1286 N N . ALA A 1 162 ? -8.111 0.396 12.675 1.00 97.94 162 ALA A N 1
ATOM 1287 C CA . ALA A 1 162 ? -8.091 0.081 11.261 1.00 97.94 162 ALA A CA 1
ATOM 1288 C C . ALA A 1 162 ? -9.287 -0.826 10.959 1.00 97.94 162 ALA A C 1
ATOM 1290 O O . ALA A 1 162 ? -9.415 -1.899 11.547 1.00 97.94 162 ALA A O 1
ATOM 1291 N N . LEU A 1 163 ? -10.162 -0.378 10.064 1.00 97.69 163 LEU A N 1
ATOM 1292 C CA . LEU A 1 163 ? -11.269 -1.166 9.537 1.00 97.69 163 LEU A CA 1
ATOM 1293 C C . LEU A 1 163 ? -10.986 -1.457 8.065 1.00 97.69 163 LEU A C 1
ATOM 1295 O O . LEU A 1 163 ? -10.937 -0.531 7.254 1.00 97.69 163 LEU A O 1
ATOM 1299 N N . LEU A 1 164 ? -10.801 -2.726 7.725 1.00 98.06 164 LEU A N 1
ATOM 1300 C CA . LEU A 1 164 ? -10.691 -3.184 6.348 1.00 98.06 164 LEU A CA 1
ATOM 1301 C C . LEU A 1 164 ? -12.069 -3.628 5.856 1.00 98.06 164 LEU A C 1
ATOM 1303 O O . LEU A 1 164 ? -12.679 -4.520 6.442 1.00 98.06 164 LEU A O 1
ATOM 1307 N N . LEU A 1 165 ? -12.553 -2.992 4.793 1.00 97.56 165 LEU A N 1
ATOM 1308 C CA . LEU A 1 165 ? -13.790 -3.365 4.110 1.00 97.56 165 LEU A CA 1
ATOM 1309 C C . LEU A 1 165 ? -13.565 -4.563 3.168 1.00 97.56 165 LEU A C 1
ATOM 1311 O O . LEU A 1 165 ? -12.442 -4.738 2.686 1.00 97.56 165 LEU A O 1
ATOM 1315 N N . PRO A 1 166 ? -14.617 -5.331 2.813 1.00 96.06 166 PRO A N 1
ATOM 1316 C CA . PRO A 1 166 ? -14.539 -6.347 1.768 1.00 96.06 166 PRO A CA 1
ATOM 1317 C C . PRO A 1 166 ? -13.931 -5.788 0.474 1.00 96.06 166 PRO A C 1
ATOM 1319 O O . PRO A 1 166 ? -14.498 -4.913 -0.185 1.00 96.06 166 PRO A O 1
ATOM 1322 N N . CYS A 1 167 ? -12.756 -6.292 0.098 1.00 93.19 167 CYS A N 1
ATOM 1323 C CA . CYS A 1 167 ? -11.934 -5.692 -0.955 1.00 93.19 167 CYS A CA 1
ATOM 1324 C C . CYS A 1 167 ? -11.556 -6.661 -2.082 1.00 93.19 167 CYS A C 1
ATOM 1326 O O . CYS A 1 167 ? -10.578 -6.434 -2.789 1.00 93.19 167 CYS A O 1
ATOM 1328 N N . GLY A 1 168 ? -12.347 -7.719 -2.303 1.00 90.00 168 GLY A N 1
ATOM 1329 C CA . GLY A 1 168 ? -12.080 -8.712 -3.356 1.00 90.00 168 GLY A CA 1
ATOM 1330 C C . GLY A 1 168 ? -11.966 -8.116 -4.768 1.00 90.00 168 GLY A C 1
ATOM 1331 O O . GLY A 1 168 ? -11.250 -8.652 -5.610 1.00 90.00 168 GLY A O 1
ATOM 1332 N N . HIS A 1 169 ? -12.593 -6.959 -5.012 1.00 87.12 169 HIS A N 1
ATOM 1333 C CA . HIS A 1 169 ? -12.490 -6.219 -6.274 1.00 87.12 169 HIS A CA 1
ATOM 1334 C C . HIS A 1 169 ? -11.054 -5.767 -6.606 1.00 87.12 169 HIS A C 1
ATOM 1336 O O . HIS A 1 169 ? -10.723 -5.607 -7.779 1.00 87.12 169 HIS A O 1
ATOM 1342 N N . ILE A 1 170 ? -10.186 -5.602 -5.601 1.00 91.50 170 ILE A N 1
ATOM 1343 C CA . ILE A 1 170 ? -8.797 -5.156 -5.786 1.00 91.50 170 ILE A CA 1
ATOM 1344 C C . ILE A 1 170 ? -7.936 -6.241 -6.447 1.00 91.50 170 ILE A C 1
ATOM 1346 O O . ILE A 1 170 ? -6.971 -5.919 -7.135 1.00 91.50 170 ILE A O 1
ATOM 1350 N N . ASN A 1 171 ? -8.305 -7.520 -6.338 1.00 89.44 171 ASN A N 1
ATOM 1351 C CA . ASN A 1 171 ? -7.553 -8.613 -6.968 1.00 89.44 171 ASN A CA 1
ATOM 1352 C C . ASN A 1 171 ? -7.501 -8.496 -8.499 1.00 89.44 171 ASN A C 1
ATOM 1354 O O . ASN A 1 171 ? -6.544 -8.951 -9.118 1.00 89.44 171 ASN A O 1
ATOM 1358 N N . ASN A 1 172 ? -8.497 -7.836 -9.097 1.00 90.50 172 ASN A N 1
ATOM 1359 C CA . ASN A 1 172 ? -8.598 -7.610 -10.539 1.00 90.50 172 ASN A CA 1
ATOM 1360 C C . ASN A 1 172 ? -8.237 -6.169 -10.939 1.00 90.50 172 ASN A C 1
ATOM 1362 O O . ASN A 1 172 ? -8.591 -5.720 -12.032 1.00 90.50 172 ASN A O 1
ATOM 1366 N N . LEU A 1 173 ? -7.566 -5.425 -10.054 1.00 94.31 173 LEU A N 1
ATOM 1367 C CA . LEU A 1 173 ? -7.206 -4.033 -10.288 1.00 94.31 173 LEU A CA 1
ATOM 1368 C C . LEU A 1 173 ? -6.241 -3.912 -11.473 1.00 94.31 173 LEU A C 1
ATOM 1370 O O . LEU A 1 173 ? -5.109 -4.398 -11.441 1.00 94.31 173 LEU A O 1
ATOM 1374 N N . LYS A 1 174 ? -6.692 -3.215 -12.516 1.00 96.69 174 LYS A N 1
ATOM 1375 C CA . LYS A 1 174 ? -5.867 -2.817 -13.657 1.00 96.69 174 LYS A CA 1
ATOM 1376 C C . LYS A 1 174 ? -5.298 -1.426 -13.404 1.00 96.69 174 LYS A C 1
ATOM 1378 O O . LYS A 1 174 ? -6.000 -0.557 -12.886 1.00 96.69 174 LYS A O 1
ATOM 1383 N N . LEU A 1 175 ? -4.037 -1.223 -13.774 1.00 97.88 175 LEU A N 1
ATOM 1384 C CA . LEU A 1 175 ? -3.307 0.003 -13.475 1.00 97.88 175 LEU A CA 1
ATOM 1385 C C . LEU A 1 175 ? -2.694 0.613 -14.733 1.00 97.88 175 LEU A C 1
ATOM 1387 O O . LEU A 1 175 ? -2.126 -0.099 -15.565 1.00 97.88 175 LEU A O 1
ATOM 1391 N N . ASP A 1 176 ? -2.771 1.937 -14.800 1.00 98.19 176 ASP A N 1
ATOM 1392 C CA . ASP A 1 176 ? -2.042 2.782 -15.740 1.00 98.19 176 ASP A CA 1
ATOM 1393 C C . ASP A 1 176 ? -0.942 3.535 -14.984 1.00 98.19 176 ASP A C 1
ATOM 1395 O O . ASP A 1 176 ? -1.200 4.120 -13.933 1.00 98.19 176 ASP A O 1
ATOM 1399 N N . LEU A 1 177 ? 0.285 3.499 -15.494 1.00 97.88 177 LEU A N 1
ATOM 1400 C CA . LEU A 1 177 ? 1.424 4.268 -15.006 1.00 97.88 177 LEU A CA 1
ATOM 1401 C C . LEU A 1 177 ? 1.769 5.354 -16.029 1.00 97.88 177 LEU A C 1
ATOM 1403 O O . LEU A 1 177 ? 2.774 5.273 -16.744 1.00 97.88 177 LEU A O 1
ATOM 1407 N N . SER A 1 178 ? 0.943 6.399 -16.077 1.00 95.88 178 SER A N 1
ATOM 1408 C CA . SER A 1 178 ? 1.136 7.536 -16.987 1.00 95.88 178 SER A CA 1
ATOM 1409 C C . SER A 1 178 ? 1.300 7.080 -18.444 1.00 95.88 178 SER A C 1
ATOM 1411 O O . SER A 1 178 ? 2.299 7.411 -19.087 1.00 95.88 178 SER A O 1
ATOM 1413 N N . GLY A 1 179 ? 0.350 6.271 -18.915 1.00 95.56 179 GLY A N 1
ATOM 1414 C CA . GLY A 1 179 ? 0.295 5.702 -20.264 1.00 95.56 179 GLY A CA 1
ATOM 1415 C C . GLY A 1 179 ? 0.890 4.298 -20.408 1.00 95.56 179 GLY A C 1
ATOM 1416 O O . GLY A 1 179 ? 0.669 3.658 -21.433 1.00 95.56 179 GLY A O 1
ATOM 1417 N N . ASP A 1 180 ? 1.624 3.799 -19.406 1.00 97.06 180 ASP A N 1
ATOM 1418 C CA . ASP A 1 180 ? 2.184 2.444 -19.430 1.00 97.06 180 ASP A CA 1
ATOM 1419 C C . ASP A 1 180 ? 1.340 1.453 -18.631 1.00 97.06 180 ASP A C 1
ATOM 1421 O O . ASP A 1 180 ? 0.841 1.749 -17.546 1.00 97.06 180 ASP A O 1
ATOM 1425 N N . LYS A 1 181 ? 1.265 0.209 -19.106 1.00 95.81 181 LYS A N 1
ATOM 1426 C CA . LYS A 1 181 ? 0.612 -0.871 -18.360 1.00 95.81 181 LYS A CA 1
ATOM 1427 C C . LYS A 1 181 ? 1.394 -1.205 -17.086 1.00 95.81 181 LYS A C 1
ATOM 1429 O O . LYS A 1 181 ? 2.590 -1.491 -17.138 1.00 95.81 181 LYS A O 1
ATOM 1434 N N . ALA A 1 182 ? 0.693 -1.276 -15.957 1.00 97.12 182 ALA A N 1
ATOM 1435 C CA . ALA A 1 182 ? 1.253 -1.692 -14.675 1.00 97.12 182 ALA A CA 1
ATOM 1436 C C . ALA A 1 182 ? 0.495 -2.889 -14.078 1.00 97.12 182 ALA A C 1
ATOM 1438 O O . ALA A 1 182 ? -0.722 -3.022 -14.217 1.00 97.12 182 ALA A O 1
ATOM 1439 N N . THR A 1 183 ? 1.225 -3.768 -13.388 1.00 97.56 183 THR A N 1
ATOM 1440 C CA . THR A 1 183 ? 0.651 -4.936 -12.707 1.00 97.56 183 THR A CA 1
ATOM 1441 C C . THR A 1 183 ? 0.487 -4.634 -11.225 1.00 97.56 183 THR A C 1
ATOM 1443 O O . THR A 1 183 ? 1.461 -4.329 -10.542 1.00 97.56 183 THR A O 1
ATOM 1446 N N . TYR A 1 184 ? -0.738 -4.748 -10.710 1.00 97.31 184 TYR A N 1
ATOM 1447 C CA . TYR A 1 184 ? -1.019 -4.510 -9.295 1.00 97.31 184 TYR A CA 1
ATOM 1448 C C . TYR A 1 184 ? -0.255 -5.484 -8.389 1.00 97.31 184 TYR A C 1
ATOM 1450 O O . TYR A 1 184 ? 0.627 -5.064 -7.635 1.00 97.31 184 TYR A O 1
ATOM 1458 N N . TRP A 1 185 ? -0.570 -6.778 -8.470 1.00 97.12 185 TRP A N 1
ATOM 1459 C CA . TRP A 1 185 ? -0.069 -7.752 -7.509 1.00 97.12 185 TRP A CA 1
ATOM 1460 C C . TRP A 1 185 ? 0.062 -9.158 -8.090 1.00 97.12 185 TRP A C 1
ATOM 1462 O O . TRP A 1 185 ? -0.695 -9.554 -8.972 1.00 97.12 185 TRP A O 1
ATOM 1472 N N . ASN A 1 186 ? 1.032 -9.907 -7.568 1.00 95.81 186 ASN A N 1
ATOM 1473 C CA . ASN A 1 186 ? 1.169 -11.344 -7.761 1.00 95.81 186 ASN A CA 1
ATOM 1474 C C . ASN A 1 186 ? 1.441 -11.976 -6.383 1.00 95.81 186 ASN A C 1
ATOM 1476 O O . ASN A 1 186 ? 2.532 -11.761 -5.849 1.00 95.81 186 ASN A O 1
ATOM 1480 N N . PRO A 1 187 ? 0.506 -12.763 -5.817 1.00 94.44 187 PRO A N 1
ATOM 1481 C CA . PRO A 1 187 ? 0.680 -13.389 -4.504 1.00 94.44 187 PRO A CA 1
ATOM 1482 C C . PRO A 1 187 ? 1.954 -14.235 -4.374 1.00 94.44 187 PRO A C 1
ATOM 1484 O O . PRO A 1 187 ? 2.553 -14.279 -3.304 1.00 94.44 187 PRO A O 1
ATOM 1487 N N . ALA A 1 188 ? 2.442 -14.826 -5.471 1.00 96.12 188 ALA A N 1
ATOM 1488 C CA . ALA A 1 188 ? 3.687 -15.597 -5.485 1.00 96.12 188 ALA A CA 1
ATOM 1489 C C . ALA A 1 188 ? 4.952 -14.746 -5.254 1.00 96.12 188 ALA A C 1
ATOM 1491 O O . ALA A 1 188 ? 6.054 -15.284 -5.255 1.00 96.12 188 ALA A O 1
ATOM 1492 N N . GLN A 1 189 ? 4.825 -13.423 -5.118 1.00 97.38 189 GLN A N 1
ATOM 1493 C CA . GLN A 1 189 ? 5.923 -12.503 -4.817 1.00 97.38 189 GLN A CA 1
ATOM 1494 C C . GLN A 1 189 ? 5.854 -11.936 -3.391 1.00 97.38 189 GLN A C 1
ATOM 1496 O O . GLN A 1 189 ? 6.693 -11.105 -3.044 1.00 97.38 189 GLN A O 1
ATOM 1501 N N . ALA A 1 190 ? 4.904 -12.376 -2.554 1.00 97.00 190 ALA A N 1
ATOM 1502 C CA . ALA A 1 190 ? 4.742 -11.895 -1.178 1.00 97.00 190 ALA A CA 1
ATOM 1503 C C . ALA A 1 190 ? 6.047 -11.975 -0.369 1.00 97.00 190 ALA A C 1
ATOM 1505 O O . ALA A 1 190 ? 6.471 -10.980 0.219 1.00 97.00 190 ALA A O 1
ATOM 1506 N N . GLN A 1 191 ? 6.744 -13.113 -0.433 1.00 97.00 191 GLN A N 1
ATOM 1507 C CA . GLN A 1 191 ? 8.021 -13.348 0.249 1.00 97.00 191 GLN A CA 1
ATOM 1508 C C . GLN A 1 191 ? 9.160 -12.431 -0.232 1.00 97.00 191 GLN A C 1
ATOM 1510 O O . GLN A 1 191 ? 10.109 -12.184 0.507 1.00 97.00 191 GLN A O 1
ATOM 1515 N N . ASN A 1 192 ? 9.051 -11.888 -1.448 1.00 97.88 192 ASN A N 1
ATOM 1516 C CA . ASN A 1 192 ? 10.052 -11.006 -2.051 1.00 97.88 192 ASN A CA 1
ATOM 1517 C C . ASN A 1 192 ? 9.785 -9.517 -1.770 1.00 97.88 192 ASN A C 1
ATOM 1519 O O . ASN A 1 192 ? 10.537 -8.664 -2.245 1.00 97.88 192 ASN A O 1
ATOM 1523 N N . VAL A 1 193 ? 8.717 -9.183 -1.036 1.00 98.12 193 VAL A N 1
ATOM 1524 C CA . VAL A 1 193 ? 8.368 -7.813 -0.638 1.00 98.12 193 VAL A CA 1
ATOM 1525 C C . VAL A 1 193 ? 8.464 -7.713 0.887 1.00 98.12 193 VAL A C 1
ATOM 1527 O O . VAL A 1 193 ? 7.523 -8.101 1.578 1.00 98.12 193 VAL A O 1
ATOM 1530 N N . PRO A 1 194 ? 9.571 -7.189 1.450 1.00 97.25 194 PRO A N 1
ATOM 1531 C CA . PRO A 1 194 ? 9.813 -7.217 2.893 1.00 97.25 194 PRO A CA 1
ATOM 1532 C C . PRO A 1 194 ? 8.676 -6.664 3.769 1.00 97.25 194 PRO A C 1
ATOM 1534 O O . PRO A 1 194 ? 8.348 -7.331 4.747 1.00 97.25 194 PRO A O 1
ATOM 1537 N N . PRO A 1 195 ? 8.014 -5.529 3.442 1.00 98.00 195 PRO A N 1
ATOM 1538 C CA . PRO A 1 195 ? 6.872 -5.046 4.222 1.00 98.00 195 PRO A CA 1
ATOM 1539 C C . PRO A 1 195 ? 5.717 -6.049 4.308 1.00 98.00 195 PRO A C 1
ATOM 1541 O O . PRO A 1 195 ? 4.994 -6.047 5.298 1.00 98.00 195 PRO A O 1
ATOM 1544 N N . ILE A 1 196 ? 5.553 -6.904 3.294 1.00 98.25 196 ILE A N 1
ATOM 1545 C CA . ILE A 1 196 ? 4.525 -7.947 3.256 1.00 98.25 196 ILE A CA 1
ATOM 1546 C C . ILE A 1 196 ? 5.011 -9.188 4.008 1.00 98.25 196 ILE A C 1
ATOM 1548 O O . ILE A 1 196 ? 4.387 -9.601 4.984 1.00 98.25 196 ILE A O 1
ATOM 1552 N N . ALA A 1 197 ? 6.165 -9.726 3.607 1.00 97.62 197 ALA A N 1
ATOM 1553 C CA . ALA A 1 197 ? 6.730 -10.955 4.156 1.00 97.62 197 ALA A CA 1
ATOM 1554 C C . ALA A 1 197 ? 6.975 -10.880 5.672 1.00 97.62 197 ALA A C 1
ATOM 1556 O O . ALA A 1 197 ? 6.608 -11.787 6.414 1.00 97.62 197 ALA A O 1
ATOM 1557 N N . GLN A 1 198 ? 7.572 -9.783 6.147 1.00 97.00 198 GLN A N 1
ATOM 1558 C CA . GLN A 1 198 ? 7.968 -9.629 7.552 1.00 97.00 198 GLN A CA 1
ATOM 1559 C C . GLN A 1 198 ? 6.781 -9.378 8.487 1.00 97.00 198 GLN A C 1
ATOM 1561 O O . GLN A 1 198 ? 6.917 -9.561 9.692 1.00 97.00 198 GLN A O 1
ATOM 1566 N N . ASN A 1 199 ? 5.627 -8.986 7.942 1.00 96.94 199 ASN A N 1
ATOM 1567 C CA . ASN A 1 199 ? 4.383 -8.819 8.695 1.00 96.94 199 ASN A CA 1
ATOM 1568 C C . ASN A 1 199 ? 3.388 -9.961 8.404 1.00 96.94 199 ASN A C 1
ATOM 1570 O O . ASN A 1 199 ? 2.195 -9.825 8.655 1.00 96.94 199 ASN A O 1
ATOM 1574 N N . GLY A 1 200 ? 3.853 -11.091 7.853 1.00 96.19 200 GLY A N 1
ATOM 1575 C CA . GLY A 1 200 ? 3.042 -12.301 7.677 1.00 96.19 200 GLY A CA 1
ATOM 1576 C C . GLY A 1 200 ? 1.816 -12.131 6.774 1.00 96.19 200 GLY A C 1
ATOM 1577 O O . GLY A 1 200 ? 0.825 -12.833 6.959 1.00 96.19 200 GLY A O 1
ATOM 1578 N N . GLY A 1 201 ? 1.837 -11.171 5.845 1.00 95.56 201 GLY A N 1
ATOM 1579 C CA . GLY A 1 201 ? 0.750 -10.971 4.889 1.00 95.56 201 GLY A CA 1
ATOM 1580 C C . GLY A 1 201 ? 0.966 -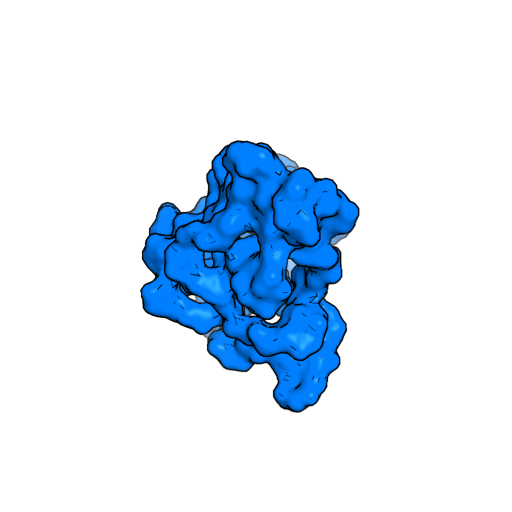11.723 3.578 1.00 95.56 201 GLY A C 1
ATOM 1581 O O . GLY A 1 201 ? 2.083 -12.104 3.231 1.00 95.56 201 GLY A O 1
ATOM 1582 N N . ILE A 1 202 ? -0.116 -11.880 2.819 1.00 95.31 202 ILE A N 1
ATOM 1583 C CA . ILE A 1 202 ? -0.103 -12.401 1.437 1.00 95.31 202 ILE A CA 1
ATOM 1584 C C . ILE A 1 202 ? -0.258 -11.281 0.395 1.00 95.31 202 ILE A C 1
ATOM 1586 O O . ILE A 1 202 ? -0.060 -11.482 -0.803 1.00 95.31 202 ILE A O 1
ATOM 1590 N N . ASP A 1 203 ? -0.598 -10.083 0.864 1.00 96.81 203 ASP A N 1
ATOM 1591 C CA . ASP A 1 203 ? -0.703 -8.836 0.120 1.00 96.81 203 ASP A CA 1
ATOM 1592 C C . ASP A 1 203 ? -0.424 -7.648 1.061 1.00 96.81 203 ASP A C 1
ATOM 1594 O O . ASP A 1 203 ? -0.165 -7.814 2.256 1.00 96.81 203 ASP A O 1
ATOM 1598 N N . ALA A 1 204 ? -0.458 -6.426 0.525 1.00 97.62 204 ALA A N 1
ATOM 1599 C CA . ALA A 1 204 ? -0.174 -5.228 1.308 1.00 97.62 204 ALA A CA 1
ATOM 1600 C C . ALA A 1 204 ? -1.210 -4.945 2.411 1.00 97.62 204 ALA A C 1
ATOM 1602 O O . ALA A 1 204 ? -0.832 -4.427 3.461 1.00 97.62 204 ALA A O 1
ATOM 1603 N N . LEU A 1 205 ? -2.491 -5.260 2.189 1.00 97.81 205 LEU A N 1
ATOM 1604 C CA . LEU A 1 205 ? -3.564 -4.968 3.144 1.00 97.81 205 LEU A CA 1
ATOM 1605 C C . LEU A 1 205 ? -3.507 -5.937 4.324 1.00 97.81 205 LEU A C 1
ATOM 1607 O O . LEU A 1 205 ? -3.442 -5.487 5.462 1.00 97.81 205 LEU A O 1
ATOM 1611 N N . SER A 1 206 ? -3.444 -7.241 4.061 1.00 97.06 206 SER A N 1
ATOM 1612 C CA . SER A 1 206 ? -3.272 -8.282 5.082 1.00 97.06 206 SER A CA 1
ATOM 1613 C C . SER A 1 206 ? -2.006 -8.063 5.914 1.00 97.06 206 SER A C 1
ATOM 1615 O O . SER A 1 206 ? -2.064 -8.109 7.140 1.00 97.06 206 SER A O 1
ATOM 1617 N N . ALA A 1 207 ? -0.884 -7.718 5.275 1.00 97.88 207 ALA A N 1
ATOM 1618 C CA . ALA A 1 207 ? 0.348 -7.379 5.984 1.00 97.88 207 ALA A CA 1
ATOM 1619 C C . ALA A 1 207 ? 0.197 -6.143 6.882 1.00 97.88 207 ALA A C 1
ATOM 1621 O O . ALA A 1 207 ? 0.715 -6.128 7.996 1.00 97.88 207 ALA A O 1
ATOM 1622 N N . PHE A 1 208 ? -0.520 -5.112 6.424 1.00 98.06 208 PHE A N 1
ATOM 1623 C CA . PHE A 1 208 ? -0.795 -3.940 7.254 1.00 98.06 208 PHE A CA 1
ATOM 1624 C C . PHE A 1 208 ? -1.715 -4.273 8.432 1.00 98.06 208 PHE A C 1
ATOM 1626 O O . PHE A 1 208 ? -1.497 -3.767 9.527 1.00 98.06 208 PHE A O 1
ATOM 1633 N N . MET A 1 209 ? -2.723 -5.124 8.230 1.00 97.38 209 MET A N 1
ATOM 1634 C CA . MET A 1 209 ? -3.618 -5.549 9.308 1.00 97.38 209 MET A CA 1
ATOM 1635 C C . MET A 1 209 ? -2.869 -6.352 10.385 1.00 97.38 209 MET A C 1
ATOM 1637 O O . MET A 1 209 ? -3.210 -6.264 11.558 1.00 97.38 209 MET A O 1
ATOM 1641 N N . ASN A 1 210 ? -1.801 -7.065 10.033 1.00 96.38 210 ASN A N 1
ATOM 1642 C CA . ASN A 1 210 ? -0.973 -7.792 10.999 1.00 96.38 210 ASN A CA 1
ATOM 1643 C C . ASN A 1 210 ? 0.044 -6.912 11.763 1.00 96.38 210 ASN A C 1
ATOM 1645 O O . ASN A 1 210 ? 0.628 -7.378 12.743 1.00 96.38 210 ASN A O 1
ATOM 1649 N N . PHE A 1 211 ? 0.275 -5.667 11.328 1.00 93.56 211 PHE A N 1
ATOM 1650 C CA . PHE A 1 211 ? 1.287 -4.742 11.864 1.00 93.56 211 PHE A CA 1
ATOM 1651 C C . PHE A 1 211 ? 0.750 -3.853 13.003 1.00 93.56 211 PHE A C 1
ATOM 1653 O O . PHE A 1 211 ? 1.355 -3.791 14.110 1.00 93.56 211 PHE A O 1
#

Radius of gyration: 19.85 Å; chains: 1; bounding box: 63×31×49 Å

pLDDT: mean 90.67, std 11.07, range [40.34, 98.38]

Sequence (211 aa):
GAVKVSSLENQALIRPITIDEANKVGCQLITRQQVNSSYQAFTESVNRLQKFRQVDIGRPNHSSRSRWPEPDAIRRIKNQYLVDGAKTHRPIHQAGNLFPRAAFGLPIIFKFKDDNIRGNGNQPEPSQTSLQPIVGDSVKERMASPLILRPYFDGNRWRAAALLLPCGHINNLKLDLSGDKATYWNPAQAQNVPPIAQNGGIDALSAFMNF

Secondary structure (DSSP, 8-state):
--------SSGGGTSPPPHHHHHHTT-EEEEEEEES-HHHHHHHHHHHHHHHHSBTTTBSSTTSPPSSSHHHHHHHHTT---EETTEE-----TT-SB-GGGGG-B-EEE--TTBT---TTS-PBPPPEEEEEEETTEE-S-B--SEEEEEEE-SSSEEEEEEE---GGGGG-EEEETTEEEE---GGGGGGSHHHHTTT-SSHHHHHHT-

Foldseek 3Di:
DDDQDPDDPPVVVNAFQDQVNCVVQVKGKDWDDFDADQVVLLCVLVVLVCCLCDDPQQAPDPPGDGLAQQQLLVCVQVVAWDDAPVDTPHRDQPLHNAALCCLQKDWDKDQDPFAPPQHPVRTTRDHIKIKFWDDPNDTDHIDHHQWDWGFTDNVPGTTTMIMHHPDPVCVPTWMDTRNTTGHHDDLVCQCSRRLRNVQVHSGSVRSSSSD